Protein AF-A0AAV9CNX8-F1 (afdb_monomer_lite)

Organism: Acorus calamus (NCBI:txid4465)

Secondary structure (DSSP, 8-state):
-------------------------SS--S--------TT-PPPTT--PPPPPS--------TT-TT-------HHHHHHHHHHHHHIIIIIIIHHHHHHHHHH-TTSTTHHHHHHHHHHHHHHHHHHHHHHHHHHHHHHH----HHHHHHHHHHHHHHHHHHHHHHT---TT-THHHHHHHHHHHHHHHHHHHHHHHHHHHHHHT--HHHHHHHHHHHHHHHHHHHHHHHHHHHHH-

InterPro domains:
  IPR006593 Cytochrome b561/ferric reductase, transmembrane domain [PF03188] (84-203)
  IPR006593 Cytochrome b561/ferric reductase, transmembrane domain [PS50939] (45-238)
  IPR006593 Cytochrome b561/ferric reductase, transmembrane domain [SM00665] (82-203)

pLDDT: mean 79.56, std 20.44, range [31.05, 98.5]

Structure (mmCIF, N/CA/C/O backbone):
data_AF-A0AAV9CNX8-F1
#
_entry.id   AF-A0AAV9CNX8-F1
#
loop_
_atom_site.group_PDB
_atom_site.id
_atom_site.type_symbol
_atom_site.label_atom_id
_atom_site.label_alt_id
_atom_site.label_comp_id
_atom_site.label_asym_id
_atom_site.label_entity_id
_atom_site.label_seq_id
_atom_site.pdbx_PDB_ins_code
_atom_site.Cartn_x
_atom_site.Cartn_y
_atom_site.Cartn_z
_atom_site.occupancy
_atom_site.B_iso_or_equiv
_atom_site.auth_seq_id
_atom_site.auth_comp_id
_atom_site.auth_asym_id
_atom_site.auth_atom_id
_atom_site.pdbx_PDB_model_num
ATOM 1 N N . MET A 1 1 ? 71.415 38.472 -29.121 1.00 37.69 1 MET A N 1
ATOM 2 C CA . MET A 1 1 ? 71.884 37.087 -28.888 1.00 37.69 1 MET A CA 1
ATOM 3 C C . MET A 1 1 ? 70.838 36.410 -28.010 1.00 37.69 1 MET A C 1
ATOM 5 O O . MET A 1 1 ? 70.672 36.839 -26.883 1.00 37.69 1 MET A O 1
ATOM 9 N N . ASP A 1 2 ? 69.835 35.754 -28.600 1.00 35.75 2 ASP A N 1
ATOM 10 C CA . ASP A 1 2 ? 69.790 34.334 -29.042 1.00 35.75 2 ASP A CA 1
ATOM 11 C C . ASP A 1 2 ? 69.413 33.405 -27.851 1.00 35.75 2 ASP A C 1
ATOM 13 O O . ASP A 1 2 ? 70.167 33.318 -26.894 1.00 35.75 2 ASP A O 1
ATOM 17 N N . ARG A 1 3 ? 68.143 32.990 -27.664 1.00 40.25 3 ARG A N 1
ATOM 18 C CA . ARG A 1 3 ? 67.362 31.881 -28.285 1.00 40.25 3 ARG A CA 1
ATOM 19 C C . ARG A 1 3 ? 67.544 30.539 -27.542 1.00 40.25 3 ARG A C 1
ATOM 21 O O . ARG A 1 3 ? 68.609 29.947 -27.593 1.00 40.25 3 ARG A O 1
ATOM 28 N N . ARG A 1 4 ? 66.458 30.000 -26.964 1.00 38.78 4 ARG A N 1
ATOM 29 C CA . ARG A 1 4 ? 65.779 28.738 -27.373 1.00 38.78 4 ARG A CA 1
ATOM 30 C C . ARG A 1 4 ? 64.951 28.111 -26.242 1.00 38.78 4 ARG A C 1
ATOM 32 O O . ARG A 1 4 ? 65.456 27.729 -25.193 1.00 38.78 4 ARG A O 1
ATOM 39 N N . ARG A 1 5 ? 63.665 27.928 -26.564 1.00 42.41 5 ARG A N 1
ATOM 40 C CA . ARG A 1 5 ? 62.716 26.987 -25.957 1.00 42.41 5 ARG A CA 1
ATOM 41 C C . ARG A 1 5 ? 63.277 25.559 -25.994 1.00 42.41 5 ARG A C 1
ATOM 43 O O . ARG A 1 5 ? 63.733 25.115 -27.048 1.00 42.41 5 ARG A O 1
ATOM 50 N N . ARG A 1 6 ? 63.163 24.828 -24.882 1.00 40.47 6 ARG A N 1
ATOM 51 C CA . ARG A 1 6 ? 63.285 23.363 -24.853 1.00 40.47 6 ARG A CA 1
ATOM 52 C C . ARG A 1 6 ? 61.993 22.748 -25.392 1.00 40.47 6 ARG A C 1
ATOM 54 O O . ARG A 1 6 ? 60.934 22.903 -24.795 1.00 40.47 6 ARG A O 1
ATOM 61 N N . SER A 1 7 ? 62.114 22.085 -26.536 1.00 38.84 7 SER A N 1
ATOM 62 C CA . SER A 1 7 ? 61.154 21.115 -27.057 1.00 38.84 7 SER A CA 1
ATOM 63 C C . SER A 1 7 ? 61.360 19.805 -26.295 1.00 38.84 7 SER A C 1
ATOM 65 O O . SER A 1 7 ? 62.429 19.207 -26.398 1.00 38.84 7 SER A O 1
ATOM 67 N N . GLY A 1 8 ? 60.383 19.402 -25.483 1.00 38.41 8 GLY A N 1
ATOM 68 C CA . GLY A 1 8 ? 60.289 18.049 -24.940 1.00 38.41 8 GLY A CA 1
ATOM 69 C C . GLY A 1 8 ? 59.374 17.242 -25.847 1.00 38.41 8 GLY A C 1
ATOM 70 O O . GLY A 1 8 ? 58.162 17.250 -25.652 1.00 38.41 8 GLY A O 1
ATOM 71 N N . GLY A 1 9 ? 59.947 16.623 -26.879 1.00 33.72 9 GLY A N 1
ATOM 72 C CA . GLY A 1 9 ? 59.243 15.670 -27.729 1.00 33.72 9 GLY A CA 1
ATOM 73 C C . GLY A 1 9 ? 58.956 14.401 -26.935 1.00 33.72 9 GLY A C 1
ATOM 74 O O . GLY A 1 9 ? 59.859 13.603 -26.708 1.00 33.72 9 GLY A O 1
ATOM 75 N N . GLY A 1 10 ? 57.711 14.243 -26.488 1.00 34.16 10 GLY A N 1
ATOM 76 C CA . GLY A 1 10 ? 57.171 12.949 -26.092 1.00 34.16 10 GLY A CA 1
ATOM 77 C C . GLY A 1 10 ? 56.867 12.165 -27.359 1.00 34.16 10 GLY A C 1
ATOM 78 O O . GLY A 1 10 ? 55.920 12.476 -28.077 1.00 34.16 10 GLY A O 1
ATOM 79 N N . GLU A 1 11 ? 57.737 11.214 -27.661 1.00 33.22 11 GLU A N 1
ATOM 80 C CA . GLU A 1 11 ? 57.641 10.283 -28.776 1.00 33.22 11 GLU A CA 1
ATOM 81 C C . GLU A 1 11 ? 56.353 9.455 -28.636 1.00 33.22 11 GLU A C 1
ATOM 83 O O . GLU A 1 11 ? 56.203 8.651 -27.715 1.00 33.22 11 GLU A O 1
ATOM 88 N N . ALA A 1 12 ? 55.386 9.680 -29.526 1.00 37.88 12 ALA A N 1
ATOM 89 C CA . ALA A 1 12 ? 54.243 8.792 -29.669 1.00 37.88 12 ALA A CA 1
ATOM 90 C C . ALA A 1 12 ? 54.734 7.511 -30.354 1.00 37.88 12 ALA A C 1
ATOM 92 O O . ALA A 1 12 ? 54.925 7.477 -31.571 1.00 37.88 12 ALA A O 1
ATOM 93 N N . VAL A 1 13 ? 54.973 6.467 -29.561 1.00 35.81 13 VAL A N 1
ATOM 94 C CA . VAL A 1 13 ? 55.245 5.120 -30.068 1.00 35.81 13 VAL A CA 1
ATOM 95 C C . VAL A 1 13 ? 53.951 4.582 -30.676 1.00 35.81 13 VAL A C 1
ATOM 97 O O . VAL A 1 13 ? 53.062 4.099 -29.978 1.00 35.81 13 VAL A O 1
ATOM 100 N N . TYR A 1 14 ? 53.840 4.691 -31.997 1.00 31.39 14 TYR A N 1
ATOM 101 C CA . TYR A 1 14 ? 52.856 3.952 -32.774 1.00 31.39 14 TYR A CA 1
ATOM 102 C C . TYR A 1 14 ? 53.262 2.476 -32.772 1.00 31.39 14 TYR A C 1
ATOM 104 O O . TYR A 1 14 ? 54.200 2.085 -33.466 1.00 31.39 14 TYR A O 1
ATOM 112 N N . LEU A 1 15 ? 52.554 1.644 -32.004 1.00 40.19 15 LEU A N 1
ATOM 113 C CA . LEU A 1 15 ? 52.590 0.196 -32.204 1.00 40.19 15 LEU A CA 1
ATOM 114 C C . LEU A 1 15 ? 51.806 -0.117 -33.481 1.00 40.19 15 LEU A C 1
ATOM 116 O O . LEU A 1 15 ? 50.589 -0.300 -33.471 1.00 40.19 15 LEU A O 1
ATOM 120 N N . GLY A 1 16 ? 52.537 -0.090 -34.596 1.00 31.05 16 GLY A N 1
ATOM 121 C CA . GLY A 1 16 ? 52.104 -0.623 -35.877 1.00 31.05 16 GLY A CA 1
ATOM 122 C C . GLY A 1 16 ? 51.742 -2.101 -35.753 1.00 31.05 16 GLY A C 1
ATOM 123 O O . GLY A 1 16 ? 52.273 -2.819 -34.907 1.00 31.05 16 GLY A O 1
ATOM 124 N N . GLY A 1 17 ? 50.796 -2.521 -36.592 1.00 46.62 17 GLY A N 1
ATOM 125 C CA . GLY A 1 17 ? 50.239 -3.864 -36.596 1.00 46.62 17 GLY A CA 1
ATOM 126 C C . GLY A 1 17 ? 51.311 -4.946 -36.637 1.00 46.62 17 GLY A C 1
ATOM 127 O O . GLY A 1 17 ? 52.060 -5.058 -37.604 1.00 46.62 17 GLY A O 1
ATOM 128 N N . GLU A 1 18 ? 51.311 -5.779 -35.602 1.00 34.28 18 GLU A N 1
ATOM 129 C CA . GLU A 1 18 ? 51.962 -7.076 -35.614 1.00 34.28 18 GLU A CA 1
ATOM 130 C C . GLU A 1 18 ? 50.890 -8.166 -35.577 1.00 34.28 18 GLU A C 1
ATOM 132 O O . GLU A 1 18 ? 49.992 -8.205 -34.735 1.00 34.28 18 GLU A O 1
ATOM 137 N N . THR A 1 19 ? 51.006 -9.017 -36.586 1.00 41.56 19 THR A N 1
ATOM 138 C CA . THR A 1 19 ? 50.339 -10.287 -36.848 1.00 41.56 19 THR A CA 1
ATOM 139 C C . THR A 1 19 ? 49.888 -11.060 -35.610 1.00 41.56 19 THR A C 1
ATOM 141 O O . THR A 1 19 ? 50.625 -11.191 -34.634 1.00 41.56 19 THR A O 1
ATOM 144 N N . SER A 1 20 ? 48.694 -11.652 -35.718 1.00 41.75 20 SER A N 1
ATOM 145 C CA . SER A 1 20 ? 48.083 -12.614 -34.797 1.00 41.75 20 SER A CA 1
ATOM 146 C C . SER A 1 20 ? 49.101 -13.517 -34.090 1.00 41.75 20 SER A C 1
ATOM 148 O O . SER A 1 20 ? 49.534 -14.540 -34.625 1.00 41.75 20 SER A O 1
ATOM 150 N N . LYS A 1 21 ? 49.444 -13.171 -32.849 1.00 41.75 21 LYS A N 1
ATOM 151 C CA . LYS A 1 21 ? 50.122 -14.083 -31.932 1.00 41.75 21 LYS A CA 1
ATOM 152 C C . LYS A 1 21 ? 49.059 -15.066 -31.447 1.00 41.75 21 LYS A C 1
ATOM 154 O O . LYS A 1 21 ? 48.212 -14.703 -30.631 1.00 41.75 21 LYS A O 1
ATOM 159 N N . SER A 1 22 ? 49.040 -16.279 -32.001 1.00 41.94 22 SER A N 1
ATOM 160 C CA . SER A 1 22 ? 48.158 -17.341 -31.518 1.00 41.94 22 SER A CA 1
ATOM 161 C C . SER A 1 22 ? 48.465 -17.587 -30.041 1.00 41.94 22 SER A C 1
ATOM 163 O O . SER A 1 22 ? 49.560 -17.999 -29.656 1.00 41.94 22 SER A O 1
ATOM 165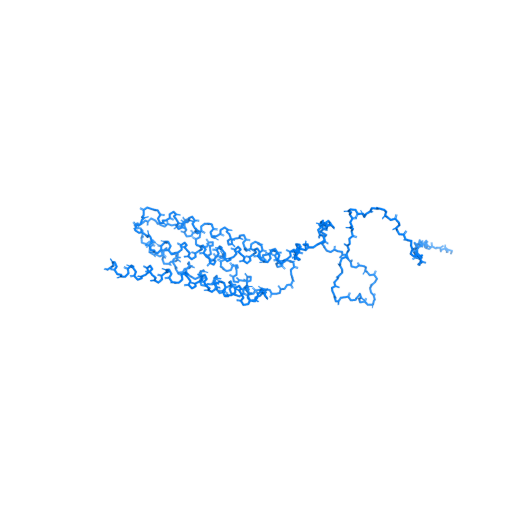 N N . ILE A 1 23 ? 47.506 -17.263 -29.179 1.00 49.22 23 ILE A N 1
ATOM 166 C CA . ILE A 1 23 ? 47.612 -17.542 -27.753 1.00 49.22 23 ILE A CA 1
ATOM 167 C C . ILE A 1 23 ? 47.397 -19.048 -27.602 1.00 49.22 23 ILE A C 1
ATOM 169 O O . ILE A 1 23 ? 46.263 -19.517 -27.563 1.00 49.22 23 ILE A O 1
ATOM 173 N N . ASN A 1 24 ? 48.484 -19.819 -27.554 1.00 47.16 24 ASN A N 1
ATOM 174 C CA . ASN A 1 24 ? 48.430 -21.233 -27.197 1.00 47.16 24 ASN A CA 1
ATOM 175 C C . ASN A 1 24 ? 48.180 -21.347 -25.682 1.00 47.16 24 ASN A C 1
ATOM 177 O O . ASN A 1 24 ? 49.110 -21.489 -24.891 1.00 47.16 24 ASN A O 1
ATOM 181 N N . ALA A 1 25 ? 46.924 -21.169 -25.272 1.00 50.09 25 ALA A N 1
ATOM 182 C CA . ALA A 1 25 ? 46.483 -21.346 -23.897 1.00 50.09 25 ALA A CA 1
ATOM 183 C C . ALA A 1 25 ? 45.864 -22.740 -23.749 1.00 50.09 25 ALA A C 1
ATOM 185 O O . ALA A 1 25 ? 44.723 -22.969 -24.136 1.00 50.09 25 ALA A O 1
ATOM 186 N N . THR A 1 26 ? 46.608 -23.672 -23.157 1.00 56.47 26 THR A N 1
ATOM 187 C CA . THR A 1 26 ? 46.131 -25.021 -22.802 1.00 56.47 26 THR A CA 1
ATOM 188 C C . THR A 1 26 ? 45.124 -25.025 -21.644 1.00 56.47 26 THR A C 1
ATOM 190 O O . THR A 1 26 ? 44.570 -26.074 -21.330 1.00 56.47 26 THR A O 1
ATOM 193 N N . GLN A 1 27 ? 44.850 -23.871 -21.021 1.00 53.69 27 GLN A N 1
ATOM 194 C CA . GLN A 1 27 ? 43.763 -23.679 -20.057 1.00 53.69 27 GLN A CA 1
ATOM 195 C C . GLN A 1 27 ? 43.098 -22.306 -20.260 1.00 53.69 27 GLN A C 1
ATOM 197 O O . GLN A 1 27 ? 43.810 -21.314 -20.457 1.00 53.69 27 GLN A O 1
ATOM 202 N N . PRO A 1 28 ? 41.755 -22.210 -20.206 1.00 58.09 28 PRO A N 1
ATOM 203 C CA . PRO A 1 28 ? 41.061 -20.934 -20.332 1.00 58.09 28 PRO A CA 1
ATOM 204 C C . PRO A 1 28 ? 41.435 -20.018 -19.160 1.00 58.09 28 PRO A C 1
ATOM 206 O O . PRO A 1 28 ? 41.408 -20.425 -17.998 1.00 58.09 28 PRO A O 1
ATOM 209 N N . LYS A 1 29 ? 41.787 -18.759 -19.452 1.00 58.12 29 LYS A N 1
ATOM 210 C CA . LYS A 1 29 ? 42.006 -17.749 -18.407 1.00 58.12 29 LYS A CA 1
ATOM 211 C C . LYS A 1 29 ? 40.724 -17.607 -17.580 1.00 58.12 29 LYS A C 1
ATOM 213 O O . LYS A 1 29 ? 39.675 -17.274 -18.118 1.00 58.12 29 LYS A O 1
ATOM 218 N N . THR A 1 30 ? 40.823 -17.818 -16.269 1.00 62.41 30 THR A N 1
ATOM 219 C CA . THR A 1 30 ? 39.684 -17.793 -15.328 1.00 62.41 30 THR A CA 1
ATOM 220 C C . THR A 1 30 ? 39.171 -16.388 -15.012 1.00 62.41 30 THR A C 1
ATOM 222 O O . THR A 1 30 ? 38.127 -16.239 -14.383 1.00 62.41 30 THR A O 1
ATOM 225 N N . ARG A 1 31 ? 39.890 -15.345 -15.441 1.00 66.06 31 ARG A N 1
ATOM 226 C CA . ARG A 1 31 ? 39.484 -13.944 -15.306 1.00 66.06 31 ARG A CA 1
ATOM 227 C C . ARG A 1 31 ? 39.628 -13.246 -16.650 1.00 66.06 31 ARG A C 1
ATOM 229 O O . ARG A 1 31 ? 40.740 -13.129 -17.168 1.00 66.06 31 ARG A O 1
ATOM 236 N N . LEU A 1 32 ? 38.504 -12.787 -17.192 1.00 72.00 32 LEU A N 1
ATOM 237 C CA . LEU A 1 32 ? 38.452 -11.917 -18.361 1.00 72.00 32 LEU A CA 1
ATOM 238 C C . LEU A 1 32 ? 38.058 -10.513 -17.910 1.00 72.00 32 LEU A C 1
ATOM 240 O O . LEU A 1 32 ? 37.097 -10.347 -17.163 1.00 72.00 32 LEU A O 1
ATOM 244 N N . ILE A 1 33 ? 38.795 -9.514 -18.386 1.00 76.69 33 ILE A N 1
ATOM 245 C CA . ILE A 1 33 ? 38.370 -8.118 -18.332 1.00 76.69 33 ILE A CA 1
ATOM 246 C C . ILE A 1 33 ? 37.870 -7.798 -19.734 1.00 76.69 33 ILE A C 1
ATOM 248 O O . ILE A 1 33 ? 38.619 -7.952 -20.700 1.00 76.69 33 ILE A O 1
ATOM 252 N N . TYR A 1 34 ? 36.605 -7.411 -19.846 1.00 71.38 34 TYR A N 1
ATOM 253 C CA . TYR A 1 34 ? 36.003 -6.991 -21.103 1.00 71.38 34 TYR A CA 1
ATOM 254 C C . TYR A 1 34 ? 35.283 -5.658 -20.908 1.00 71.38 34 TYR A C 1
ATOM 256 O O . TYR A 1 34 ? 34.877 -5.311 -19.800 1.00 71.38 34 TYR A O 1
ATOM 264 N N . ALA A 1 35 ? 35.167 -4.907 -21.995 1.00 72.12 35 ALA A N 1
ATOM 265 C CA . ALA A 1 35 ? 34.575 -3.582 -22.042 1.00 72.12 35 ALA A CA 1
ATOM 266 C C . ALA A 1 35 ? 33.411 -3.603 -23.035 1.00 72.12 35 ALA A C 1
ATOM 268 O O . ALA A 1 35 ? 33.572 -4.093 -24.153 1.00 72.12 35 ALA A O 1
ATOM 269 N N . VAL A 1 36 ? 32.252 -3.071 -22.642 1.00 70.75 36 VAL A N 1
ATOM 270 C CA . VAL A 1 36 ? 31.088 -2.922 -23.528 1.00 70.75 36 VAL A CA 1
ATOM 271 C C . VAL A 1 36 ? 30.884 -1.445 -23.829 1.00 70.75 36 VAL A C 1
ATOM 273 O O . VAL A 1 36 ? 30.821 -0.624 -22.914 1.00 70.75 36 VAL A O 1
ATOM 276 N N . GLY A 1 37 ? 30.818 -1.113 -25.117 1.00 66.88 37 GLY A N 1
ATOM 277 C CA . GLY A 1 37 ? 30.532 0.233 -25.605 1.00 66.88 37 GLY A CA 1
ATOM 278 C C . GLY A 1 37 ? 29.041 0.447 -25.907 1.00 66.88 37 GLY A C 1
ATOM 279 O O . GLY A 1 37 ? 28.276 -0.516 -25.983 1.00 66.88 37 GLY A O 1
ATOM 280 N N . PRO A 1 38 ? 28.608 1.704 -26.099 1.00 64.19 38 PRO A N 1
ATOM 281 C CA . PRO A 1 38 ? 27.223 2.036 -26.423 1.00 64.19 38 PRO A CA 1
ATOM 282 C C . PRO A 1 38 ? 26.765 1.392 -27.740 1.00 64.19 38 PRO A C 1
ATOM 284 O O . PRO A 1 38 ? 27.503 1.355 -28.722 1.00 64.19 38 PRO A O 1
ATOM 287 N N . LYS A 1 39 ? 25.505 0.939 -27.776 1.00 53.94 39 LYS A N 1
ATOM 288 C CA . LYS A 1 39 ? 24.941 0.125 -28.869 1.00 53.94 39 LYS A CA 1
ATOM 289 C C . LYS A 1 39 ? 24.835 0.859 -30.220 1.00 53.94 39 LYS A C 1
ATOM 291 O O . LYS A 1 39 ? 24.788 0.188 -31.239 1.00 53.94 39 LYS A O 1
ATOM 296 N N . ASN A 1 40 ? 24.843 2.201 -30.238 1.00 53.28 40 ASN A N 1
ATOM 297 C CA . ASN A 1 40 ? 24.592 3.026 -31.436 1.00 53.28 40 ASN A CA 1
ATOM 298 C C . ASN A 1 40 ? 25.491 4.281 -31.560 1.00 53.28 40 ASN A C 1
ATOM 300 O O . ASN A 1 40 ? 25.082 5.277 -32.153 1.00 53.28 40 ASN A O 1
ATOM 304 N N . GLY A 1 41 ? 26.697 4.283 -30.987 1.00 55.31 41 GLY A N 1
ATOM 305 C CA . GLY A 1 41 ? 27.578 5.457 -31.006 1.00 55.31 41 GLY A CA 1
ATOM 306 C C . GLY A 1 41 ? 28.911 5.175 -31.679 1.00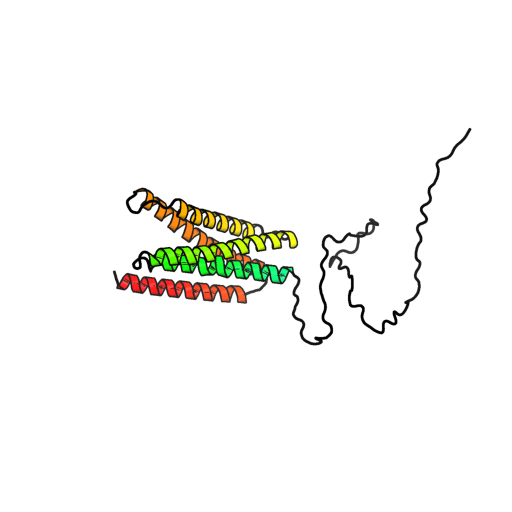 55.31 41 GLY A C 1
ATOM 307 O O . GLY A 1 41 ? 29.877 4.857 -30.991 1.00 55.31 41 GLY A O 1
ATOM 308 N N . SER A 1 42 ? 28.995 5.318 -33.003 1.00 59.47 42 SER A N 1
ATOM 309 C CA . SER A 1 42 ? 30.302 5.489 -33.647 1.00 59.47 42 SER A CA 1
ATOM 310 C C . SER A 1 42 ? 30.951 6.746 -33.056 1.00 59.47 42 SER A C 1
ATOM 312 O O . SER A 1 42 ? 30.257 7.762 -32.947 1.00 59.47 42 SER A O 1
ATOM 314 N N . PRO A 1 43 ? 32.236 6.725 -32.655 1.00 56.50 43 PRO A N 1
ATOM 315 C CA . PRO A 1 43 ? 32.880 7.923 -32.135 1.00 56.50 43 PRO A CA 1
ATOM 316 C C . PRO A 1 43 ? 32.760 9.039 -33.177 1.00 56.50 43 PRO A C 1
ATOM 318 O O . PRO A 1 43 ? 33.088 8.839 -34.348 1.00 56.50 43 PRO A O 1
ATOM 321 N N . ALA A 1 44 ? 32.234 10.195 -32.759 1.00 57.22 44 ALA A N 1
ATOM 322 C CA . ALA A 1 44 ? 32.134 11.363 -33.620 1.00 57.22 44 ALA A CA 1
ATOM 323 C C . ALA A 1 44 ? 33.538 11.688 -34.144 1.00 57.22 44 ALA A C 1
ATOM 325 O O . ALA A 1 44 ? 34.460 11.944 -33.367 1.00 57.22 44 ALA A O 1
ATOM 326 N N . SER A 1 45 ? 33.716 11.620 -35.463 1.00 54.44 45 SER A N 1
ATOM 327 C CA . SER A 1 45 ? 34.997 11.861 -36.119 1.00 54.44 45 SER A CA 1
ATOM 328 C C . SER A 1 45 ? 35.470 13.282 -35.806 1.00 54.44 45 SER A C 1
ATOM 330 O O . SER A 1 45 ? 34.937 14.244 -36.356 1.00 54.44 45 SER A O 1
ATOM 332 N N . GLY A 1 46 ? 36.440 13.418 -34.899 1.00 57.78 46 GLY A N 1
ATOM 333 C CA . GLY A 1 46 ? 37.030 14.713 -34.549 1.00 57.78 46 GLY A CA 1
ATOM 334 C C . GLY A 1 46 ? 37.544 14.844 -33.116 1.00 57.78 46 GLY A C 1
ATOM 335 O O . GLY A 1 46 ? 38.336 15.747 -32.858 1.00 57.78 46 GLY A O 1
ATOM 336 N N . SER A 1 47 ? 37.160 13.958 -32.191 1.00 58.09 47 SER A N 1
ATOM 337 C CA . SER A 1 47 ? 37.675 13.972 -30.818 1.00 58.09 47 SER A CA 1
ATOM 338 C C . SER A 1 47 ? 38.483 12.700 -30.523 1.00 58.09 47 SER A C 1
ATOM 340 O O . SER A 1 47 ? 37.969 11.588 -30.525 1.00 58.09 47 SER A O 1
ATOM 342 N N . TYR A 1 48 ? 39.788 12.847 -30.278 1.00 59.09 48 TYR A N 1
ATOM 343 C CA . TYR A 1 48 ? 40.702 11.740 -29.941 1.00 59.09 48 TYR A CA 1
ATOM 344 C C . TYR A 1 48 ? 40.573 11.282 -28.474 1.00 59.09 48 TYR A C 1
ATOM 346 O O . TYR A 1 48 ? 41.549 10.847 -27.866 1.00 59.09 48 TYR A O 1
ATOM 354 N N . TYR A 1 49 ? 39.389 11.415 -27.876 1.00 59.88 49 TYR A N 1
ATOM 355 C CA . TYR A 1 49 ? 39.157 11.022 -26.489 1.00 59.88 49 TYR A CA 1
ATOM 356 C C . TYR A 1 49 ? 38.534 9.630 -26.457 1.00 59.88 49 TYR A C 1
ATOM 358 O O . TYR A 1 49 ? 37.446 9.417 -26.993 1.00 59.88 49 TYR A O 1
ATOM 366 N N . LEU A 1 50 ? 39.228 8.678 -25.830 1.00 64.50 50 LEU A N 1
ATOM 367 C CA . LEU A 1 50 ? 38.647 7.374 -25.531 1.00 64.50 50 LEU A CA 1
ATOM 368 C C . LEU A 1 50 ? 37.557 7.563 -24.462 1.00 64.50 50 LEU A C 1
ATOM 370 O O . LEU A 1 50 ? 37.841 8.175 -23.430 1.00 64.50 50 LEU A O 1
ATOM 374 N N . PRO A 1 51 ? 36.331 7.056 -24.676 1.00 65.69 51 PRO A N 1
ATOM 375 C CA . PRO A 1 51 ? 35.308 7.044 -23.641 1.00 65.69 51 PRO A CA 1
ATOM 376 C C . PRO A 1 51 ? 35.786 6.243 -22.428 1.00 65.69 51 PRO A C 1
ATOM 378 O O . PRO A 1 51 ? 36.243 5.108 -22.568 1.00 65.69 51 PRO A O 1
ATOM 381 N N . GLU A 1 52 ? 35.672 6.829 -21.241 1.00 67.19 52 GLU A N 1
ATOM 382 C CA . GLU A 1 52 ? 35.944 6.139 -19.982 1.00 67.19 52 GLU A CA 1
ATOM 383 C C . GLU A 1 52 ? 34.689 5.392 -19.508 1.00 67.19 52 GLU A C 1
ATOM 385 O O . GLU A 1 52 ? 33.558 5.864 -19.669 1.00 67.19 52 GLU A O 1
ATOM 390 N N . HIS A 1 53 ? 34.882 4.207 -18.927 1.00 68.81 53 HIS A N 1
ATOM 391 C CA . HIS A 1 53 ? 33.794 3.444 -18.325 1.00 68.81 53 HIS A CA 1
ATOM 392 C C . HIS A 1 53 ? 33.269 4.173 -17.087 1.00 68.81 53 HIS A C 1
ATOM 394 O O . HIS A 1 53 ? 34.025 4.445 -16.162 1.00 68.81 53 HIS A O 1
ATOM 400 N N . LYS A 1 54 ? 31.963 4.456 -17.053 1.00 69.50 54 LYS A N 1
ATOM 401 C CA . LYS A 1 54 ? 31.314 5.050 -15.872 1.00 69.50 54 LYS A CA 1
ATOM 402 C C . LYS A 1 54 ? 31.085 4.038 -14.750 1.00 69.50 54 LYS A C 1
ATOM 404 O O . LYS A 1 54 ? 31.070 4.426 -13.590 1.00 69.50 54 LYS A O 1
ATOM 409 N N . ASP A 1 55 ? 30.956 2.761 -15.105 1.00 70.44 55 ASP A N 1
ATOM 410 C CA . ASP A 1 55 ? 30.660 1.668 -14.183 1.00 70.44 55 ASP A CA 1
ATOM 411 C C . ASP A 1 55 ? 31.576 0.468 -14.438 1.00 70.44 55 ASP A C 1
ATOM 413 O O . ASP A 1 55 ? 31.937 0.163 -15.578 1.00 70.44 55 ASP A O 1
ATOM 417 N N . MET A 1 56 ? 31.914 -0.248 -13.364 1.00 70.69 56 MET A N 1
ATOM 418 C CA . MET A 1 56 ? 32.658 -1.506 -13.411 1.00 70.69 56 MET A CA 1
ATOM 419 C C . MET A 1 56 ? 31.883 -2.586 -12.657 1.00 70.69 56 MET A C 1
ATOM 421 O O . MET A 1 56 ? 31.429 -2.365 -11.535 1.00 70.69 56 MET A O 1
ATOM 425 N N . ILE A 1 57 ? 31.760 -3.772 -13.254 1.00 71.81 57 ILE A N 1
ATOM 426 C CA . ILE A 1 57 ? 31.122 -4.938 -12.636 1.00 71.81 57 ILE A CA 1
ATOM 427 C C . ILE A 1 57 ? 32.028 -6.164 -12.757 1.00 71.81 57 ILE A C 1
ATOM 429 O O . ILE A 1 57 ? 32.773 -6.314 -13.724 1.00 71.81 57 ILE A O 1
ATOM 433 N N . SER A 1 58 ? 31.960 -7.051 -11.766 1.00 73.12 58 SER A N 1
ATOM 434 C CA . SER A 1 58 ? 32.595 -8.367 -11.808 1.00 73.12 58 SER A CA 1
ATOM 435 C C . SER A 1 58 ? 31.510 -9.432 -11.907 1.00 73.12 58 SER A C 1
ATOM 437 O O . SER A 1 58 ? 30.625 -9.479 -11.058 1.00 73.12 58 SER A O 1
ATOM 439 N N . THR A 1 59 ? 31.599 -10.305 -12.909 1.00 69.25 59 THR A N 1
ATOM 440 C CA . THR A 1 59 ? 30.693 -11.449 -13.080 1.00 69.25 59 THR A CA 1
ATOM 441 C C . THR A 1 59 ? 31.490 -12.731 -13.325 1.00 69.25 59 THR A C 1
ATOM 443 O O . THR A 1 59 ? 32.604 -12.679 -13.852 1.00 69.25 59 THR A O 1
ATOM 446 N N . SER A 1 60 ? 30.953 -13.881 -12.915 1.00 73.81 60 SER A N 1
ATOM 447 C CA . SER A 1 60 ? 31.546 -15.196 -13.178 1.00 73.81 60 SER A CA 1
ATOM 448 C C . SER A 1 60 ? 30.726 -15.944 -14.220 1.00 73.81 60 SER A C 1
ATOM 450 O O . SER A 1 60 ? 29.551 -16.218 -13.999 1.00 73.81 60 SER A O 1
ATOM 452 N N . ILE A 1 61 ? 31.370 -16.322 -15.323 1.00 64.31 61 ILE A N 1
ATOM 453 C CA . ILE A 1 61 ? 30.775 -17.156 -16.372 1.00 64.31 61 ILE A CA 1
ATOM 454 C C . ILE A 1 61 ? 31.191 -18.606 -16.117 1.00 64.31 61 ILE A C 1
ATOM 456 O O . ILE A 1 61 ? 32.384 -18.921 -16.115 1.00 64.31 61 ILE A O 1
ATOM 460 N N . ASN A 1 62 ? 30.216 -19.487 -15.891 1.00 66.25 62 ASN A N 1
ATOM 461 C CA . ASN A 1 62 ? 30.458 -20.914 -15.712 1.00 66.25 62 ASN A CA 1
ATOM 462 C C . ASN A 1 62 ? 30.328 -21.652 -17.053 1.00 66.25 62 ASN A C 1
ATOM 464 O O . ASN A 1 62 ? 29.226 -21.898 -17.532 1.00 66.25 62 ASN A O 1
ATOM 468 N N . TYR A 1 63 ? 31.461 -22.039 -17.640 1.00 63.06 63 TYR A N 1
ATOM 469 C CA . TYR A 1 63 ? 31.506 -22.763 -18.917 1.00 63.06 63 TYR A CA 1
ATOM 470 C C . TYR A 1 63 ? 31.128 -24.253 -18.808 1.00 63.06 63 TYR A C 1
ATOM 472 O O . TYR A 1 63 ? 30.991 -24.914 -19.833 1.00 63.06 63 TYR A O 1
ATOM 480 N N . ALA A 1 64 ? 30.972 -24.800 -17.595 1.00 63.03 64 ALA A N 1
ATOM 481 C CA . ALA A 1 64 ? 30.640 -26.213 -17.387 1.00 63.03 64 ALA A CA 1
ATOM 482 C C . ALA A 1 64 ? 29.148 -26.527 -17.600 1.00 63.03 64 ALA A C 1
ATOM 484 O O . ALA A 1 64 ? 28.777 -27.693 -17.701 1.00 63.03 64 ALA A O 1
ATOM 485 N N . VAL A 1 65 ? 28.299 -25.500 -17.694 1.00 58.53 65 VAL A N 1
ATOM 486 C CA . VAL A 1 65 ? 26.857 -25.632 -17.928 1.00 58.53 65 VAL A CA 1
ATOM 487 C C . VAL A 1 65 ? 26.557 -25.229 -19.373 1.00 58.53 65 VAL A C 1
ATOM 489 O O . VAL A 1 65 ? 25.950 -24.199 -19.654 1.00 58.53 65 VAL A O 1
ATOM 492 N N . ALA A 1 66 ? 27.032 -26.027 -20.330 1.00 53.69 66 ALA A N 1
ATOM 493 C CA . ALA A 1 66 ? 26.616 -25.898 -21.723 1.00 53.69 66 ALA A CA 1
ATOM 494 C C . ALA A 1 66 ? 25.163 -26.396 -21.855 1.00 53.69 66 ALA A C 1
ATOM 496 O O . ALA A 1 66 ? 24.933 -27.552 -22.195 1.00 53.69 66 ALA A O 1
ATOM 497 N N . GLY A 1 67 ? 24.183 -25.549 -21.520 1.00 51.22 67 GLY A N 1
ATOM 498 C CA . GLY A 1 67 ? 22.762 -25.869 -21.719 1.00 51.22 67 GLY A CA 1
ATOM 499 C C . GLY A 1 67 ? 21.752 -25.180 -20.801 1.00 51.22 67 GLY A C 1
ATOM 500 O O . GLY A 1 67 ? 20.577 -25.154 -21.139 1.00 51.22 67 GLY A O 1
ATOM 501 N N . GLU A 1 68 ? 22.176 -24.571 -19.697 1.00 46.38 68 GLU A N 1
ATOM 502 C CA . GLU A 1 68 ? 21.314 -23.716 -18.875 1.00 46.38 68 GLU A CA 1
ATOM 503 C C . GLU A 1 68 ? 21.948 -22.336 -18.802 1.00 46.38 68 GLU A C 1
ATOM 505 O O . GLU A 1 68 ? 22.733 -22.009 -17.913 1.00 46.38 68 GLU A O 1
ATOM 510 N N . SER A 1 69 ? 21.593 -21.500 -19.774 1.00 43.84 69 SER A N 1
ATOM 511 C CA . SER A 1 69 ? 21.556 -20.070 -19.529 1.00 43.84 69 SER A CA 1
ATOM 512 C C . SER A 1 69 ? 20.556 -19.852 -18.393 1.00 43.84 69 SER A C 1
ATOM 514 O O . SER A 1 69 ? 19.353 -19.738 -18.633 1.00 43.84 69 SER A O 1
ATOM 516 N N . SER A 1 70 ? 21.030 -19.787 -17.145 1.00 42.72 70 SER A N 1
ATOM 517 C CA . SER A 1 70 ? 20.405 -18.855 -16.219 1.00 42.72 70 SER A CA 1
ATOM 518 C C . SER A 1 70 ? 20.497 -17.528 -16.946 1.00 42.72 70 SER A C 1
ATOM 520 O O . SER A 1 70 ? 21.601 -17.012 -17.131 1.00 42.72 70 SER A O 1
ATOM 522 N N . ASP A 1 71 ? 19.371 -17.074 -17.483 1.00 46.53 71 ASP A N 1
ATOM 523 C CA . ASP A 1 71 ? 19.243 -15.758 -18.071 1.00 46.53 71 ASP A CA 1
ATOM 524 C C . ASP A 1 71 ? 19.580 -14.799 -16.920 1.00 46.53 71 ASP A C 1
ATOM 526 O O . ASP A 1 71 ? 18.754 -14.441 -16.075 1.00 46.53 71 ASP A O 1
ATOM 530 N N . GLU A 1 72 ? 20.868 -14.488 -16.776 1.00 48.41 72 GLU A N 1
ATOM 531 C CA . GLU A 1 72 ? 21.395 -13.361 -16.027 1.00 48.41 72 GLU A CA 1
ATOM 532 C C . GLU A 1 72 ? 20.957 -12.140 -16.835 1.00 48.41 72 GLU A C 1
ATOM 534 O O . GLU A 1 72 ? 21.773 -11.432 -17.419 1.00 48.41 72 GLU A O 1
ATOM 539 N N . GLY A 1 73 ? 19.633 -11.964 -16.949 1.00 48.06 73 GLY A N 1
ATOM 540 C CA . GLY A 1 73 ? 19.023 -10.811 -17.563 1.00 48.06 73 GLY A CA 1
ATOM 541 C C . GLY A 1 73 ? 19.668 -9.613 -16.905 1.00 48.06 73 GLY A C 1
ATOM 542 O O . GLY A 1 73 ? 19.775 -9.595 -15.673 1.00 48.06 73 GLY A O 1
ATOM 543 N N . GLU A 1 74 ? 20.159 -8.703 -17.750 1.00 62.12 74 GLU A N 1
ATOM 544 C CA . GLU A 1 74 ? 20.753 -7.409 -17.412 1.00 62.12 74 GLU A CA 1
ATOM 545 C C . GLU A 1 74 ? 20.392 -6.996 -15.976 1.00 62.12 74 GLU A C 1
ATOM 547 O O . GLU A 1 74 ? 19.203 -6.984 -15.657 1.00 62.12 74 GLU A O 1
ATOM 552 N N . PRO A 1 75 ? 21.345 -6.671 -15.082 1.00 62.16 75 PRO A N 1
ATOM 553 C CA . PRO A 1 75 ? 21.093 -6.476 -13.643 1.00 62.16 75 PRO A CA 1
ATOM 554 C C . PRO A 1 75 ? 19.897 -5.552 -13.320 1.00 62.16 75 PRO A C 1
ATOM 556 O O . PRO A 1 75 ? 19.261 -5.675 -12.270 1.00 62.16 75 PRO A O 1
ATOM 559 N N . TYR A 1 76 ? 19.548 -4.667 -14.253 1.00 70.81 76 TYR A N 1
ATOM 560 C CA . TYR A 1 76 ? 18.370 -3.803 -14.253 1.00 70.81 76 TYR A CA 1
ATOM 561 C C . TYR A 1 76 ? 17.024 -4.553 -14.326 1.00 70.81 76 TYR A C 1
ATOM 563 O O . TYR A 1 76 ? 16.076 -4.156 -13.653 1.00 70.81 76 TYR A O 1
ATOM 571 N N . THR A 1 77 ? 16.927 -5.661 -15.064 1.00 78.94 77 THR A N 1
ATOM 572 C CA . THR A 1 77 ? 15.720 -6.494 -15.207 1.00 78.94 77 THR A CA 1
ATOM 573 C C . THR A 1 77 ? 15.336 -7.151 -13.885 1.00 78.94 77 THR A C 1
ATOM 575 O O . THR A 1 77 ? 14.180 -7.074 -13.469 1.00 78.94 77 THR A O 1
ATOM 578 N N . ARG A 1 78 ? 16.307 -7.729 -13.161 1.00 82.81 78 ARG A N 1
ATOM 579 C CA . ARG A 1 78 ? 16.069 -8.313 -11.827 1.00 82.81 78 ARG A CA 1
ATOM 580 C C . ARG A 1 78 ? 15.644 -7.249 -10.813 1.00 82.81 78 ARG A C 1
ATOM 582 O O . ARG A 1 78 ? 14.713 -7.475 -10.042 1.00 82.81 78 ARG A O 1
ATOM 589 N N . LEU A 1 79 ? 16.285 -6.078 -10.832 1.00 85.75 79 LEU A N 1
ATOM 590 C CA . LEU A 1 79 ? 15.928 -4.960 -9.953 1.00 85.75 79 LEU A CA 1
ATOM 591 C C . LEU A 1 79 ? 14.513 -4.438 -10.242 1.00 85.75 79 LEU A C 1
ATOM 593 O O . LEU A 1 79 ? 13.744 -4.216 -9.309 1.00 85.75 79 LEU A O 1
ATOM 597 N N . ARG A 1 80 ? 14.146 -4.299 -11.520 1.00 86.94 80 ARG A N 1
ATOM 598 C CA . ARG A 1 80 ? 12.809 -3.883 -11.964 1.00 86.94 80 ARG A CA 1
ATOM 599 C C . ARG A 1 80 ? 11.726 -4.877 -11.550 1.00 86.94 80 ARG A C 1
ATOM 601 O O . ARG A 1 80 ? 10.712 -4.468 -10.990 1.00 86.94 80 ARG A O 1
ATOM 608 N N . GLN A 1 81 ? 11.956 -6.173 -11.762 1.00 88.50 81 GLN A N 1
ATOM 609 C CA . GLN A 1 81 ? 11.041 -7.229 -11.315 1.00 88.50 81 GLN A CA 1
ATOM 610 C C . GLN A 1 81 ? 10.906 -7.245 -9.788 1.00 88.50 81 GLN A C 1
ATOM 612 O O . GLN A 1 81 ? 9.797 -7.351 -9.267 1.00 88.50 81 GLN A O 1
ATOM 617 N N . GLY A 1 82 ? 12.018 -7.076 -9.064 1.00 91.62 82 GLY A N 1
ATOM 618 C CA . GLY A 1 82 ? 12.026 -6.958 -7.607 1.00 91.62 82 GLY A CA 1
ATOM 619 C C . GLY A 1 82 ? 11.227 -5.753 -7.108 1.00 91.62 82 GLY A C 1
ATOM 620 O O . GLY A 1 82 ? 10.379 -5.908 -6.231 1.00 91.62 82 GLY A O 1
ATOM 621 N N . HIS A 1 83 ? 11.432 -4.575 -7.703 1.00 94.12 83 HIS A N 1
ATOM 622 C CA . HIS A 1 83 ? 10.651 -3.368 -7.424 1.00 94.12 83 HIS A CA 1
ATOM 623 C C . HIS A 1 83 ? 9.151 -3.612 -7.633 1.00 94.12 83 HIS A C 1
ATOM 625 O O . HIS A 1 83 ? 8.354 -3.374 -6.723 1.00 94.12 83 HIS A O 1
ATOM 631 N N . GLY A 1 84 ? 8.776 -4.141 -8.804 1.00 93.38 84 GLY A N 1
ATOM 632 C CA . GLY A 1 84 ? 7.386 -4.436 -9.147 1.00 93.38 84 GLY A CA 1
ATOM 633 C C . GLY A 1 84 ? 6.741 -5.426 -8.177 1.00 93.38 84 GLY A C 1
ATOM 634 O O . GLY A 1 84 ? 5.638 -5.182 -7.691 1.00 93.38 84 GLY A O 1
ATOM 635 N N . LEU A 1 85 ? 7.446 -6.504 -7.819 1.00 95.06 85 LEU A N 1
ATOM 636 C CA . LEU A 1 85 ? 6.958 -7.506 -6.872 1.00 95.06 85 LEU A CA 1
ATOM 637 C C . LEU A 1 85 ? 6.791 -6.935 -5.456 1.00 95.06 85 LEU A C 1
ATOM 639 O O . LEU A 1 85 ? 5.764 -7.168 -4.819 1.00 95.06 85 LEU A O 1
ATOM 643 N N . LEU A 1 86 ? 7.767 -6.165 -4.964 1.00 97.31 86 LEU A N 1
ATOM 644 C CA . LEU A 1 86 ? 7.686 -5.514 -3.653 1.00 97.31 86 LEU A CA 1
ATOM 645 C C . LEU A 1 86 ? 6.532 -4.504 -3.601 1.00 97.31 86 LEU A C 1
ATOM 647 O O . LEU A 1 86 ? 5.782 -4.483 -2.622 1.00 97.31 86 LEU A O 1
ATOM 651 N N . ALA A 1 87 ? 6.354 -3.702 -4.657 1.00 97.06 87 ALA A N 1
ATOM 652 C CA . ALA A 1 87 ? 5.260 -2.740 -4.762 1.00 97.06 87 ALA A CA 1
ATOM 653 C C . ALA A 1 87 ? 3.897 -3.444 -4.791 1.00 97.06 87 ALA A C 1
ATOM 655 O O . ALA A 1 87 ? 2.978 -3.048 -4.072 1.00 97.06 87 ALA A O 1
ATOM 656 N N . LEU A 1 88 ? 3.783 -4.520 -5.573 1.00 96.25 88 LEU A N 1
ATOM 657 C CA . LEU A 1 88 ? 2.576 -5.330 -5.681 1.00 96.25 88 LEU A CA 1
ATOM 658 C C . LEU A 1 88 ? 2.208 -5.981 -4.341 1.00 96.25 88 LEU A C 1
ATOM 660 O O . LEU A 1 88 ? 1.077 -5.840 -3.885 1.00 96.25 88 LEU A O 1
ATOM 664 N N . LEU A 1 89 ? 3.151 -6.660 -3.684 1.00 97.88 89 LEU A N 1
ATOM 665 C CA . LEU A 1 89 ? 2.896 -7.333 -2.408 1.00 97.88 89 LEU A CA 1
ATOM 666 C C . LEU A 1 89 ? 2.610 -6.334 -1.284 1.00 97.88 89 LEU A C 1
ATOM 668 O O . LEU A 1 89 ? 1.650 -6.511 -0.534 1.00 97.88 89 LEU A O 1
ATOM 672 N N . GLY A 1 90 ? 3.418 -5.278 -1.179 1.00 98.19 90 GLY A N 1
ATOM 673 C CA . GLY A 1 90 ? 3.267 -4.244 -0.163 1.00 98.19 90 GLY A CA 1
ATOM 674 C C . GLY A 1 90 ? 1.996 -3.430 -0.376 1.00 98.19 90 GLY A C 1
ATOM 675 O O . GLY A 1 90 ? 1.005 -3.615 0.331 1.00 98.19 90 GLY A O 1
ATOM 676 N N . TRP A 1 91 ? 2.015 -2.545 -1.374 1.00 98.12 91 TRP A N 1
ATOM 677 C CA . TRP A 1 91 ? 0.944 -1.582 -1.634 1.00 98.12 91 TRP A CA 1
ATOM 678 C C . TRP A 1 91 ? -0.297 -2.208 -2.274 1.00 98.12 91 TRP A C 1
ATOM 680 O O . TRP A 1 91 ? -1.414 -1.797 -1.965 1.00 98.12 91 TRP A O 1
ATOM 690 N N . GLY A 1 92 ? -0.112 -3.193 -3.155 1.00 96.75 92 GLY A N 1
ATOM 691 C CA . GLY A 1 92 ? -1.192 -3.773 -3.956 1.00 96.75 92 GLY A CA 1
ATOM 692 C C . GLY A 1 92 ? -1.992 -4.888 -3.279 1.00 96.75 92 GLY A C 1
ATOM 693 O O . GLY A 1 92 ? -3.125 -5.125 -3.693 1.00 96.75 92 GLY A O 1
ATOM 694 N N . VAL A 1 93 ? -1.441 -5.557 -2.257 1.00 98.00 93 VAL A N 1
ATOM 695 C CA . VAL A 1 93 ? -2.064 -6.734 -1.617 1.00 98.00 93 VAL A CA 1
ATOM 696 C C . VAL A 1 93 ? -2.174 -6.585 -0.101 1.00 98.00 93 VAL A C 1
ATOM 698 O O . VAL A 1 93 ? -3.283 -6.607 0.437 1.00 98.00 93 VAL A O 1
ATOM 701 N N . LEU A 1 94 ? -1.057 -6.402 0.610 1.00 98.31 94 LEU A N 1
ATOM 702 C CA . LEU A 1 94 ? -1.072 -6.362 2.076 1.00 98.31 94 LEU A CA 1
ATOM 703 C C . LEU A 1 94 ? -1.837 -5.150 2.616 1.00 98.31 94 LEU A C 1
ATOM 705 O O . LEU A 1 94 ? -2.637 -5.312 3.539 1.00 98.31 94 LEU A O 1
ATOM 709 N N . ILE A 1 95 ? -1.660 -3.961 2.025 1.00 98.12 95 ILE A N 1
ATOM 710 C CA . ILE A 1 95 ? -2.398 -2.765 2.461 1.00 98.12 95 ILE A CA 1
ATOM 711 C C . ILE A 1 95 ? -3.933 -2.952 2.325 1.00 98.12 95 ILE A C 1
ATOM 713 O O . ILE A 1 95 ? -4.654 -2.744 3.312 1.00 98.12 95 ILE A O 1
ATOM 717 N N . PRO A 1 96 ? -4.477 -3.405 1.173 1.00 98.12 96 PRO A N 1
ATOM 718 C CA . PRO A 1 96 ? -5.897 -3.755 1.044 1.00 98.12 96 PRO A CA 1
ATOM 719 C C . PRO A 1 96 ? -6.397 -4.817 2.037 1.00 98.12 96 PRO A C 1
ATOM 721 O O . PRO A 1 96 ? -7.483 -4.666 2.614 1.00 98.12 96 PRO A O 1
ATOM 724 N N . ILE A 1 97 ? -5.610 -5.869 2.297 1.00 98.12 97 ILE A N 1
ATOM 725 C CA . ILE A 1 97 ? -5.943 -6.893 3.303 1.00 98.12 97 ILE A CA 1
ATOM 726 C C . ILE A 1 97 ? -6.040 -6.258 4.695 1.00 98.12 97 ILE A C 1
ATOM 728 O O . ILE A 1 97 ? -7.033 -6.461 5.398 1.00 98.12 97 ILE A O 1
ATOM 732 N N . GLY A 1 98 ? -5.067 -5.429 5.078 1.00 97.19 98 GLY A N 1
ATOM 733 C CA . GLY A 1 98 ? -5.066 -4.715 6.353 1.00 97.19 98 GLY A CA 1
ATOM 734 C C . GLY A 1 98 ? -6.323 -3.861 6.545 1.00 97.19 98 GLY A C 1
ATOM 735 O O . GLY A 1 98 ? -6.930 -3.872 7.622 1.00 97.19 98 GLY A O 1
ATOM 736 N N . VAL A 1 99 ? -6.772 -3.155 5.503 1.00 96.56 99 VAL A N 1
ATOM 737 C CA . VAL A 1 99 ? -8.024 -2.376 5.539 1.00 96.56 99 VAL A CA 1
ATOM 738 C C . VAL A 1 99 ? -9.258 -3.271 5.665 1.00 96.56 99 VAL A C 1
ATOM 740 O O . VAL A 1 99 ? -10.176 -2.939 6.421 1.00 96.56 99 VAL A O 1
ATOM 743 N N . THR A 1 100 ? -9.268 -4.420 4.989 1.00 97.31 100 THR A N 1
ATOM 744 C CA . THR A 1 100 ? -10.350 -5.416 5.078 1.00 97.31 100 THR A CA 1
ATOM 745 C C . THR A 1 100 ? -10.483 -5.935 6.515 1.00 97.31 100 THR A C 1
ATOM 747 O O . THR A 1 100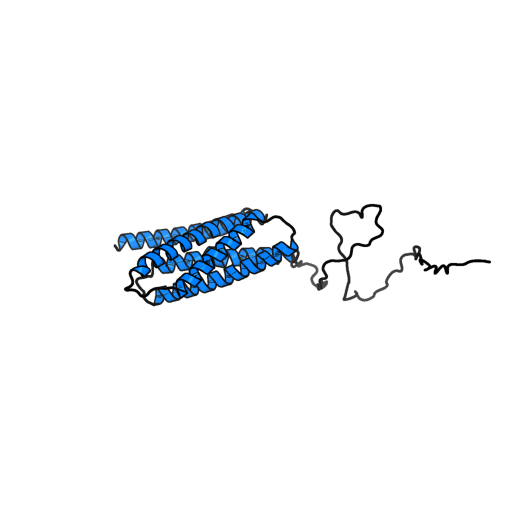 ? -11.577 -5.906 7.085 1.00 97.31 100 THR A O 1
ATOM 750 N N . ILE A 1 101 ? -9.362 -6.279 7.160 1.00 96.56 101 ILE A N 1
ATOM 751 C CA . ILE A 1 101 ? -9.319 -6.685 8.575 1.00 96.56 101 ILE A CA 1
ATOM 752 C C . ILE A 1 101 ? -9.936 -5.601 9.470 1.00 96.56 101 ILE A C 1
ATOM 754 O O . ILE A 1 101 ? -10.855 -5.871 10.248 1.00 96.56 101 ILE A O 1
ATOM 758 N N . ALA A 1 102 ? -9.494 -4.348 9.320 1.00 94.75 102 ALA A N 1
ATOM 759 C CA . ALA A 1 102 ? -9.987 -3.238 10.133 1.00 94.75 102 ALA A CA 1
ATOM 760 C C . ALA A 1 102 ? -11.459 -2.881 9.896 1.00 94.75 102 ALA A C 1
ATOM 762 O O . ALA A 1 102 ? -12.063 -2.237 10.756 1.00 94.75 102 ALA A O 1
ATOM 763 N N . ARG A 1 103 ? -12.053 -3.248 8.754 1.00 94.62 103 ARG A N 1
ATOM 764 C CA . ARG A 1 103 ? -13.471 -2.988 8.465 1.00 94.62 103 ARG A CA 1
ATOM 765 C C . ARG A 1 103 ? -14.386 -4.056 9.058 1.00 94.62 103 ARG A C 1
ATOM 767 O O . ARG A 1 103 ? -15.394 -3.690 9.670 1.00 94.62 103 ARG A O 1
ATOM 774 N N . TYR A 1 104 ? -14.047 -5.330 8.872 1.00 94.88 104 TYR A N 1
ATOM 775 C CA . TYR A 1 104 ? -14.960 -6.447 9.144 1.00 94.88 104 TYR A CA 1
ATOM 776 C C . TYR A 1 104 ? -14.719 -7.133 10.489 1.00 94.88 104 TYR A C 1
ATOM 778 O O . TYR A 1 104 ? -15.666 -7.607 11.104 1.00 94.88 104 TYR A O 1
ATOM 786 N N . PHE A 1 105 ? -13.494 -7.112 11.016 1.00 93.19 105 PHE A N 1
ATOM 787 C CA . PHE A 1 105 ? -13.153 -7.879 12.219 1.00 93.19 105 PHE A CA 1
ATOM 788 C C . PHE A 1 105 ? -13.170 -7.050 13.511 1.00 93.19 105 PHE A C 1
ATOM 790 O O . PHE A 1 105 ? -12.755 -7.543 14.556 1.00 93.19 105 PHE A O 1
ATOM 797 N N . LYS A 1 106 ? -13.711 -5.818 13.492 1.00 88.69 106 LYS A N 1
ATOM 798 C CA . LYS A 1 106 ? -13.752 -4.910 14.664 1.00 88.69 106 LYS A CA 1
ATOM 799 C C . LYS A 1 106 ? -14.384 -5.511 15.924 1.00 88.69 106 LYS A C 1
ATOM 801 O O . LYS A 1 106 ? -14.076 -5.051 17.018 1.00 88.69 106 LYS A O 1
ATOM 806 N N . ARG A 1 107 ? -15.263 -6.512 15.785 1.00 89.44 107 ARG A N 1
ATOM 807 C CA . ARG A 1 107 ? -15.892 -7.216 16.917 1.00 89.44 107 ARG A CA 1
ATOM 808 C C . ARG A 1 107 ? -14.869 -7.956 17.788 1.00 89.44 107 ARG A C 1
ATOM 810 O O . ARG A 1 107 ? -15.104 -8.131 18.977 1.00 89.44 107 ARG A O 1
ATOM 817 N N . HIS A 1 108 ? -13.730 -8.344 17.222 1.00 90.31 108 HIS A N 1
ATOM 818 C CA . HIS A 1 108 ? -12.647 -9.027 17.925 1.00 90.31 108 HIS A CA 1
ATOM 819 C C . HIS A 1 108 ? -11.640 -8.017 18.507 1.00 90.31 108 HIS A C 1
ATOM 821 O O . HIS A 1 108 ? -10.463 -8.033 18.150 1.00 90.31 108 HIS A O 1
ATOM 827 N N . ASP A 1 109 ? -12.086 -7.077 19.351 1.00 89.62 109 ASP A N 1
ATOM 828 C CA . ASP A 1 109 ? -11.193 -6.141 20.068 1.00 89.62 109 ASP A CA 1
ATOM 829 C C . ASP A 1 109 ? -10.450 -6.897 21.191 1.00 89.62 109 ASP A C 1
ATOM 831 O O . ASP A 1 109 ? -11.100 -7.635 21.930 1.00 89.62 109 ASP A O 1
ATOM 835 N N . PRO A 1 110 ? -9.116 -6.755 21.349 1.00 93.25 110 PRO A N 1
ATOM 836 C CA . PRO A 1 110 ? -8.190 -5.892 20.603 1.00 93.25 110 PRO A CA 1
ATOM 837 C C . PRO A 1 110 ? -7.489 -6.576 19.409 1.00 93.25 110 PRO A C 1
ATOM 839 O O . PRO A 1 110 ? -6.678 -5.940 18.735 1.00 93.25 110 PRO A O 1
ATOM 842 N N . ALA A 1 111 ? -7.768 -7.855 19.138 1.00 95.62 111 ALA A N 1
ATOM 843 C CA . ALA A 1 111 ? -7.075 -8.655 18.124 1.00 95.62 111 ALA A CA 1
ATOM 844 C C . ALA A 1 111 ? -7.102 -8.025 16.719 1.00 95.62 111 ALA A C 1
ATOM 846 O O . ALA A 1 111 ? -6.071 -7.988 16.049 1.00 95.62 111 ALA A O 1
ATOM 847 N N . TRP A 1 112 ? -8.237 -7.458 16.290 1.00 95.50 112 TRP A N 1
ATOM 848 C CA . TRP A 1 112 ? -8.348 -6.795 14.981 1.00 95.50 112 TRP A CA 1
ATOM 849 C C . TRP A 1 112 ? -7.361 -5.635 14.825 1.00 95.50 112 TRP A C 1
ATOM 851 O O . TRP A 1 112 ? -6.860 -5.396 13.728 1.00 95.50 112 TRP A O 1
ATOM 861 N N . PHE A 1 113 ? -7.088 -4.905 15.914 1.00 94.38 113 PHE A N 1
ATOM 862 C CA . PHE A 1 113 ? -6.222 -3.733 15.893 1.00 94.38 113 PHE A CA 1
ATOM 863 C C . PHE A 1 113 ? -4.768 -4.151 15.706 1.00 94.38 113 PHE A C 1
ATOM 865 O O . PHE A 1 113 ? -4.081 -3.576 14.866 1.00 94.38 113 PHE A O 1
ATOM 872 N N . TYR A 1 114 ? -4.322 -5.178 16.435 1.00 96.62 114 TYR A N 1
ATOM 873 C CA . TYR A 1 114 ? -2.980 -5.731 16.265 1.00 96.62 114 TYR A CA 1
ATOM 874 C C . TYR A 1 114 ? -2.813 -6.377 14.892 1.00 96.62 114 TYR A C 1
ATOM 876 O O . TYR A 1 114 ? -1.844 -6.073 14.213 1.00 96.62 114 TYR A O 1
ATOM 884 N N . ALA A 1 115 ? -3.785 -7.169 14.429 1.00 97.50 115 ALA A N 1
ATOM 885 C CA . ALA A 1 115 ? -3.741 -7.759 13.092 1.00 97.50 115 ALA A CA 1
ATOM 886 C C . ALA A 1 115 ? -3.663 -6.684 11.991 1.00 97.50 115 ALA A C 1
ATOM 888 O O . ALA A 1 115 ? -2.817 -6.771 11.104 1.00 97.50 115 ALA A O 1
ATOM 889 N N . HIS A 1 116 ? -4.488 -5.634 12.079 1.00 97.00 116 HIS A N 1
ATOM 890 C CA . HIS A 1 116 ? -4.413 -4.488 11.172 1.00 97.00 116 HIS A CA 1
ATOM 891 C C . HIS A 1 116 ? -3.036 -3.820 11.222 1.00 97.00 116 HIS A C 1
ATOM 893 O O . HIS A 1 116 ? -2.418 -3.628 10.180 1.00 97.00 116 HIS A O 1
ATOM 899 N N . LEU A 1 117 ? -2.544 -3.490 12.418 1.00 96.56 117 LEU A N 1
ATOM 900 C CA . LEU A 1 117 ? -1.261 -2.815 12.599 1.00 96.56 117 LEU A CA 1
ATOM 901 C C . LEU A 1 117 ? -0.094 -3.647 12.051 1.00 96.56 117 LEU A C 1
ATOM 903 O O . LEU A 1 117 ? 0.764 -3.103 11.363 1.00 96.56 117 LEU A O 1
ATOM 907 N N . SER A 1 118 ? -0.078 -4.954 12.313 1.00 97.94 118 SER A N 1
ATOM 908 C CA . SER A 1 118 ? 0.960 -5.870 11.837 1.00 97.94 118 SER A CA 1
ATOM 909 C C . SER A 1 118 ? 0.957 -5.988 10.315 1.00 97.94 118 SER A C 1
ATOM 911 O O . SER A 1 118 ? 1.997 -5.794 9.690 1.00 97.94 118 SER A O 1
ATOM 913 N N . VAL A 1 119 ? -0.204 -6.250 9.703 1.00 98.25 119 VAL A N 1
ATOM 914 C CA . VAL A 1 119 ? -0.316 -6.386 8.241 1.00 98.25 119 VAL A CA 1
ATOM 915 C C . VAL A 1 119 ? 0.034 -5.071 7.540 1.00 98.25 119 VAL A C 1
ATOM 917 O O . VAL A 1 119 ? 0.797 -5.083 6.576 1.00 98.25 119 VAL A O 1
ATOM 920 N N . GLN A 1 120 ? -0.447 -3.933 8.055 1.00 98.00 120 GLN A N 1
ATOM 921 C CA . GLN A 1 120 ? -0.108 -2.613 7.515 1.00 98.00 120 GLN A CA 1
ATOM 922 C C . GLN A 1 120 ? 1.376 -2.287 7.681 1.00 98.00 120 GLN A C 1
ATOM 924 O O . GLN A 1 120 ? 1.977 -1.725 6.772 1.00 98.00 120 GLN A O 1
ATOM 929 N N . GLY A 1 121 ? 1.979 -2.646 8.818 1.00 97.94 121 GLY A N 1
ATOM 930 C CA . GLY A 1 121 ? 3.403 -2.437 9.069 1.00 97.94 121 GLY A CA 1
ATOM 931 C C . GLY A 1 121 ? 4.282 -3.211 8.087 1.00 97.94 121 GLY A C 1
ATOM 932 O O . GLY A 1 121 ? 5.193 -2.633 7.499 1.00 97.94 121 GLY A O 1
ATOM 933 N N . ILE A 1 122 ? 3.969 -4.490 7.847 1.00 98.50 122 ILE A N 1
ATOM 934 C CA . ILE A 1 122 ? 4.681 -5.316 6.858 1.00 98.50 122 ILE A CA 1
ATOM 935 C C . ILE A 1 122 ? 4.455 -4.764 5.444 1.00 98.50 122 ILE A C 1
ATOM 937 O O . ILE A 1 122 ? 5.416 -4.589 4.696 1.00 98.50 122 ILE A O 1
ATOM 941 N N . GLY A 1 123 ? 3.208 -4.436 5.090 1.00 98.44 123 GLY A N 1
ATOM 942 C CA . GLY A 1 123 ? 2.872 -3.855 3.789 1.00 98.44 123 GLY A CA 1
ATOM 943 C C . GLY A 1 123 ? 3.614 -2.544 3.520 1.00 98.44 123 GLY A C 1
ATOM 944 O O . GLY A 1 123 ? 4.177 -2.366 2.443 1.00 98.44 123 GLY A O 1
ATOM 945 N N . PHE A 1 124 ? 3.691 -1.664 4.520 1.00 98.19 124 PHE A N 1
ATOM 946 C CA . PHE A 1 124 ? 4.432 -0.408 4.438 1.00 98.19 124 PHE A CA 1
ATOM 947 C C . PHE A 1 124 ? 5.945 -0.633 4.329 1.00 98.19 124 PHE A C 1
ATOM 949 O O . PHE A 1 124 ? 6.592 0.040 3.535 1.00 98.19 124 PHE A O 1
ATOM 956 N N . ALA A 1 125 ? 6.518 -1.588 5.068 1.00 98.50 125 ALA A N 1
ATOM 957 C CA . ALA A 1 125 ? 7.945 -1.901 4.984 1.00 98.50 125 ALA A CA 1
ATOM 958 C C . ALA A 1 125 ? 8.342 -2.436 3.596 1.00 98.50 125 ALA A C 1
ATOM 960 O O . ALA A 1 125 ? 9.314 -1.958 3.010 1.00 98.50 125 ALA A O 1
ATOM 961 N N . LEU A 1 126 ? 7.561 -3.369 3.034 1.00 98.44 126 LEU A N 1
ATOM 962 C CA . LEU A 1 126 ? 7.760 -3.844 1.658 1.00 98.44 126 LEU A CA 1
ATOM 963 C C . LEU A 1 126 ? 7.552 -2.717 0.642 1.00 98.44 126 LEU A C 1
ATOM 965 O O . LEU A 1 126 ? 8.333 -2.575 -0.295 1.00 98.44 126 LEU A O 1
ATOM 969 N N . GLY A 1 127 ? 6.538 -1.879 0.858 1.00 97.50 127 GLY A N 1
ATOM 970 C CA . GLY A 1 127 ? 6.263 -0.717 0.024 1.00 97.50 127 GLY A CA 1
ATOM 971 C C . GLY A 1 127 ? 7.382 0.329 0.038 1.00 97.50 127 GLY A C 1
ATOM 972 O O . GLY A 1 127 ? 7.705 0.892 -1.005 1.00 97.50 127 GLY A O 1
ATOM 973 N N . LEU A 1 128 ? 8.012 0.560 1.191 1.00 97.75 128 LEU A N 1
ATOM 974 C CA . LEU A 1 128 ? 9.182 1.424 1.326 1.00 97.75 128 LEU A CA 1
ATOM 975 C C . LEU A 1 128 ? 10.394 0.825 0.603 1.00 97.75 128 LEU A C 1
ATOM 977 O O . LEU A 1 128 ? 11.069 1.536 -0.138 1.00 97.75 128 LEU A O 1
ATOM 981 N N . ALA A 1 129 ? 10.638 -0.480 0.758 1.00 97.25 129 ALA A N 1
ATOM 982 C CA . ALA A 1 129 ? 11.685 -1.181 0.014 1.00 97.25 129 ALA A CA 1
ATOM 983 C C . ALA A 1 129 ? 11.459 -1.096 -1.508 1.00 97.25 129 ALA A C 1
ATOM 985 O O . ALA A 1 129 ? 12.411 -0.897 -2.267 1.00 97.25 129 ALA A O 1
ATOM 986 N N . ALA A 1 130 ? 10.203 -1.162 -1.960 1.00 96.12 130 ALA A N 1
ATOM 987 C CA . ALA A 1 130 ? 9.851 -0.931 -3.357 1.00 96.12 130 ALA A CA 1
ATOM 988 C C . ALA A 1 130 ? 10.238 0.487 -3.805 1.00 96.12 130 ALA A C 1
ATOM 990 O O . ALA A 1 130 ? 10.896 0.647 -4.824 1.00 96.12 130 ALA A O 1
ATOM 991 N N . VAL A 1 131 ? 9.911 1.525 -3.033 1.00 94.62 131 VAL A N 1
ATOM 992 C CA . VAL A 1 131 ? 10.285 2.905 -3.393 1.00 94.62 131 VAL A CA 1
ATOM 993 C C . VAL A 1 131 ? 11.808 3.083 -3.453 1.00 94.62 131 VAL A C 1
ATOM 995 O O . VAL A 1 131 ? 12.310 3.662 -4.412 1.00 94.62 131 VAL A O 1
ATOM 998 N N . ILE A 1 132 ? 12.554 2.532 -2.489 1.00 93.44 132 ILE A N 1
ATOM 999 C CA . ILE A 1 132 ? 14.028 2.594 -2.471 1.00 93.44 132 ILE A CA 1
ATOM 1000 C C . ILE A 1 132 ? 14.623 1.930 -3.721 1.00 93.44 132 ILE A C 1
ATOM 1002 O O . ILE A 1 132 ? 15.462 2.520 -4.401 1.00 93.44 132 ILE A O 1
ATOM 1006 N N . THR A 1 133 ? 14.163 0.720 -4.051 1.00 91.56 133 THR A N 1
ATOM 1007 C CA . THR A 1 133 ? 14.611 0.008 -5.261 1.00 91.56 133 THR A CA 1
ATOM 1008 C C . THR A 1 133 ? 14.193 0.723 -6.548 1.00 91.56 133 THR A C 1
ATOM 1010 O O . THR A 1 133 ? 14.938 0.683 -7.524 1.00 91.56 133 THR A O 1
ATOM 1013 N N . GLY A 1 134 ? 13.060 1.433 -6.538 1.00 88.88 134 GLY A N 1
ATOM 1014 C CA . GLY A 1 134 ? 12.597 2.270 -7.648 1.00 88.88 134 GLY A CA 1
ATOM 1015 C C . GLY A 1 134 ? 13.527 3.453 -7.927 1.00 88.88 134 GLY A C 1
ATOM 1016 O O . GLY A 1 134 ? 13.906 3.660 -9.076 1.00 88.88 134 GLY A O 1
ATOM 1017 N N . PHE A 1 135 ? 13.976 4.166 -6.888 1.00 87.56 135 PHE A N 1
ATOM 1018 C CA . PHE A 1 135 ? 14.978 5.230 -7.043 1.00 87.56 135 PHE A CA 1
ATOM 1019 C C . PHE A 1 135 ? 16.315 4.693 -7.562 1.00 87.56 135 PHE A C 1
ATOM 1021 O O . PHE A 1 135 ? 16.902 5.270 -8.470 1.00 87.56 135 PHE A O 1
ATOM 1028 N N . SER A 1 136 ? 16.761 3.536 -7.059 1.00 84.44 136 SER A N 1
ATOM 1029 C CA . SER A 1 136 ? 17.982 2.898 -7.573 1.00 84.44 136 SER A CA 1
ATOM 1030 C C . SER A 1 136 ? 17.883 2.533 -9.058 1.00 84.44 136 SER A C 1
ATOM 1032 O O . SER A 1 136 ? 18.903 2.494 -9.740 1.00 84.44 136 SER A O 1
ATOM 1034 N N . LEU A 1 137 ? 16.681 2.237 -9.562 1.00 79.56 137 LEU A N 1
ATOM 1035 C CA . LEU A 1 137 ? 16.450 1.913 -10.969 1.00 79.56 137 LEU A CA 1
ATOM 1036 C C . LEU A 1 137 ? 16.458 3.165 -11.864 1.00 79.56 137 LEU A C 1
ATOM 1038 O O . LEU A 1 137 ? 16.956 3.102 -12.987 1.00 79.56 137 LEU A O 1
ATOM 1042 N N . GLU A 1 138 ? 15.949 4.295 -11.373 1.00 74.12 138 GLU A N 1
ATOM 1043 C CA . GLU A 1 138 ? 15.939 5.574 -12.096 1.00 74.12 138 GLU A CA 1
ATOM 1044 C C . GLU A 1 138 ? 17.354 6.071 -12.411 1.00 74.12 138 GLU A C 1
ATOM 1046 O O . GLU A 1 138 ? 17.653 6.352 -13.575 1.00 74.12 138 GLU A O 1
ATOM 1051 N N . ASP A 1 139 ? 18.233 6.081 -11.402 1.00 68.44 139 ASP A N 1
ATOM 1052 C CA . ASP A 1 139 ? 19.637 6.510 -11.526 1.00 68.44 139 ASP A CA 1
ATOM 1053 C C . ASP A 1 139 ? 20.385 5.766 -12.646 1.00 68.44 139 ASP A C 1
ATOM 1055 O O . ASP A 1 139 ? 21.379 6.246 -13.190 1.00 68.44 139 ASP A O 1
ATOM 1059 N N . LYS A 1 140 ? 19.895 4.572 -12.989 1.00 64.12 140 LYS A N 1
ATOM 1060 C CA . LYS A 1 140 ? 20.502 3.633 -13.926 1.00 64.12 140 LYS A CA 1
ATOM 1061 C C . LYS A 1 140 ? 19.916 3.688 -15.338 1.00 64.12 140 LYS A C 1
ATOM 1063 O O . LYS A 1 140 ? 20.630 3.379 -16.288 1.00 64.12 140 LYS A O 1
ATOM 1068 N N . LEU A 1 141 ? 18.635 4.032 -15.494 1.00 60.59 141 LEU A N 1
ATOM 1069 C CA . LEU A 1 141 ? 17.937 3.920 -16.781 1.00 60.59 141 LEU A CA 1
ATOM 1070 C C . LEU A 1 141 ? 17.888 5.227 -17.579 1.00 60.59 141 LEU A C 1
ATOM 1072 O O . LEU A 1 141 ? 17.711 5.169 -18.793 1.00 60.59 141 LEU A O 1
ATOM 1076 N N . SER A 1 142 ? 18.082 6.401 -16.964 1.00 54.38 142 SER A N 1
ATOM 1077 C CA . SER A 1 142 ? 17.990 7.706 -17.658 1.00 54.38 142 SER A CA 1
ATOM 1078 C C . SER A 1 142 ? 16.699 7.893 -18.486 1.00 54.38 142 SER A C 1
ATOM 1080 O O . SER A 1 142 ? 16.696 8.591 -19.498 1.00 54.38 142 SER A O 1
ATOM 1082 N N . VAL A 1 143 ? 15.601 7.249 -18.071 1.00 55.16 143 VAL A N 1
ATOM 1083 C CA . VAL A 1 143 ? 14.273 7.341 -18.701 1.00 55.16 143 VAL A CA 1
ATOM 1084 C C . VAL A 1 143 ? 13.386 8.268 -17.869 1.00 55.16 143 VAL A C 1
ATOM 1086 O O . VAL A 1 143 ? 13.328 8.132 -16.647 1.00 55.16 143 VAL A O 1
ATOM 1089 N N . GLU A 1 144 ? 12.644 9.164 -18.523 1.00 54.62 144 GLU A N 1
ATOM 1090 C CA . GLU A 1 144 ? 11.599 9.990 -17.899 1.00 54.62 144 GLU A CA 1
ATOM 1091 C C . GLU A 1 144 ? 10.401 9.119 -17.457 1.00 54.62 144 GLU A C 1
ATOM 1093 O O . GLU A 1 144 ? 9.400 8.980 -18.156 1.00 54.62 144 GLU A O 1
ATOM 1098 N N . VAL A 1 145 ? 10.479 8.517 -16.266 1.00 61.53 145 VAL A N 1
ATOM 1099 C CA . VAL A 1 145 ? 9.354 7.831 -15.585 1.00 61.53 145 VAL A CA 1
ATOM 1100 C C . VAL A 1 145 ? 8.660 8.742 -14.567 1.00 61.53 145 VAL A C 1
ATOM 1102 O O . VAL A 1 145 ? 8.164 8.306 -13.523 1.00 61.53 145 VAL A O 1
ATOM 1105 N N . ASP A 1 146 ? 8.622 10.037 -14.865 1.00 77.81 146 ASP A N 1
ATOM 1106 C CA . ASP A 1 146 ? 8.328 11.077 -13.881 1.00 77.81 146 ASP A CA 1
ATOM 1107 C C . ASP A 1 146 ? 6.935 10.969 -13.265 1.00 77.81 146 ASP A C 1
ATOM 1109 O O . ASP A 1 146 ? 6.772 11.192 -12.064 1.00 77.81 146 ASP A O 1
ATOM 1113 N N . THR A 1 147 ? 5.930 10.544 -14.034 1.00 87.88 147 THR A N 1
ATOM 1114 C CA . THR A 1 147 ? 4.573 10.374 -13.501 1.00 87.88 147 THR A CA 1
ATOM 1115 C C . THR A 1 147 ? 4.475 9.195 -12.529 1.00 87.88 147 THR A C 1
ATOM 1117 O O . THR A 1 147 ? 3.899 9.347 -11.454 1.00 87.88 147 THR A O 1
ATOM 1120 N N . HIS A 1 148 ? 5.059 8.034 -12.854 1.00 92.94 148 HIS A N 1
ATOM 1121 C CA . HIS A 1 148 ? 5.008 6.845 -11.988 1.00 92.94 148 HIS A CA 1
ATOM 1122 C C . HIS A 1 148 ? 5.760 7.088 -10.680 1.00 92.94 148 HIS A C 1
ATOM 1124 O O . HIS A 1 148 ? 5.263 6.784 -9.593 1.00 92.94 148 HIS A O 1
ATOM 1130 N N . LYS A 1 149 ? 6.939 7.708 -10.790 1.00 92.00 149 LYS A N 1
ATOM 1131 C CA . LYS A 1 149 ? 7.750 8.148 -9.657 1.00 92.00 149 LYS A CA 1
ATOM 1132 C C . LYS A 1 149 ? 6.999 9.155 -8.790 1.00 92.00 149 LYS A C 1
ATOM 1134 O O . LYS A 1 149 ? 6.904 8.965 -7.579 1.00 92.00 149 LYS A O 1
ATOM 1139 N N . GLY A 1 150 ? 6.417 10.190 -9.398 1.00 93.50 150 GLY A N 1
ATOM 1140 C CA . GLY A 1 150 ? 5.641 11.210 -8.692 1.00 93.50 150 GLY A CA 1
ATOM 1141 C C . GLY A 1 150 ? 4.458 10.618 -7.924 1.00 93.50 150 GLY A C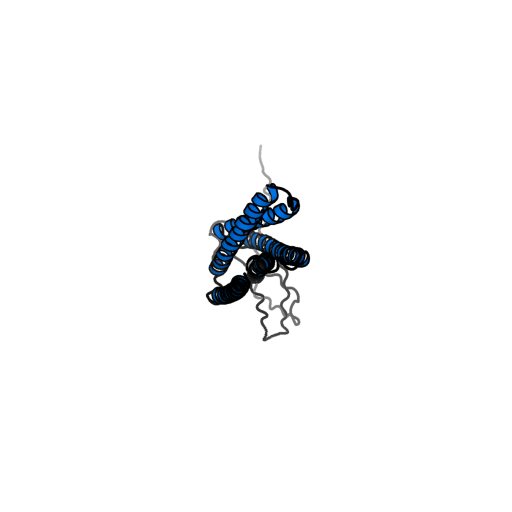 1
ATOM 1142 O O . GLY A 1 150 ? 4.274 10.916 -6.743 1.00 93.50 150 GLY A O 1
ATOM 1143 N N . LEU A 1 151 ? 3.703 9.712 -8.553 1.00 95.75 151 LEU A N 1
ATOM 1144 C CA . LEU A 1 151 ? 2.625 8.973 -7.893 1.00 95.75 151 LEU A CA 1
ATOM 1145 C C . LEU A 1 151 ? 3.153 8.054 -6.782 1.00 95.75 151 LEU A C 1
ATOM 1147 O O . LEU A 1 151 ? 2.555 8.004 -5.710 1.00 95.75 151 LEU A O 1
ATOM 1151 N N . GLY A 1 152 ? 4.284 7.375 -6.992 1.00 96.44 152 GLY A N 1
ATOM 1152 C CA . GLY A 1 152 ? 4.945 6.537 -5.987 1.00 96.44 152 GLY A CA 1
ATOM 1153 C C . GLY A 1 152 ? 5.354 7.317 -4.735 1.00 96.44 152 GLY A C 1
ATOM 1154 O O . GLY A 1 152 ? 5.057 6.898 -3.615 1.00 96.44 152 GLY A O 1
ATOM 1155 N N . ILE A 1 153 ? 5.959 8.493 -4.913 1.00 96.50 153 ILE A N 1
ATOM 1156 C CA . ILE A 1 153 ? 6.298 9.409 -3.815 1.00 96.50 153 ILE A CA 1
ATOM 1157 C C . ILE A 1 153 ? 5.024 9.893 -3.118 1.00 96.50 153 ILE A C 1
ATOM 1159 O O . ILE A 1 153 ? 4.959 9.907 -1.890 1.00 96.50 153 ILE A O 1
ATOM 1163 N N . PHE A 1 154 ? 3.986 10.248 -3.877 1.00 97.94 154 PHE A N 1
ATOM 1164 C CA . PHE A 1 154 ? 2.712 10.674 -3.304 1.00 97.94 154 PHE A CA 1
ATOM 1165 C C . PHE A 1 154 ? 2.059 9.570 -2.452 1.00 97.94 154 PHE A C 1
ATOM 1167 O O . PHE A 1 154 ? 1.618 9.840 -1.334 1.00 97.94 154 PHE A O 1
ATOM 1174 N N . ILE A 1 155 ? 2.072 8.315 -2.916 1.00 98.38 155 ILE A N 1
ATOM 1175 C CA . ILE A 1 155 ? 1.626 7.141 -2.145 1.00 98.38 155 ILE A CA 1
ATOM 1176 C C . ILE A 1 155 ? 2.449 6.991 -0.862 1.00 98.38 155 ILE A C 1
ATOM 1178 O O . ILE A 1 155 ? 1.872 6.808 0.210 1.00 98.38 155 ILE A O 1
ATOM 1182 N N . LEU A 1 156 ? 3.780 7.117 -0.941 1.00 98.19 156 LEU A N 1
ATOM 1183 C CA . LEU A 1 156 ? 4.652 7.038 0.232 1.00 98.19 156 LEU A CA 1
ATOM 1184 C C . LEU A 1 156 ? 4.304 8.119 1.264 1.00 98.19 156 LEU A C 1
ATOM 1186 O O . LEU A 1 156 ? 4.177 7.811 2.448 1.00 98.19 156 LEU A O 1
ATOM 1190 N N . VAL A 1 157 ? 4.080 9.362 0.827 1.00 98.31 157 VAL A N 1
ATOM 1191 C CA . VAL A 1 157 ? 3.649 10.464 1.702 1.00 98.31 157 VAL A CA 1
ATOM 1192 C C . VAL A 1 157 ? 2.314 10.136 2.371 1.00 98.31 157 VAL A C 1
ATOM 1194 O O . VAL A 1 157 ? 2.196 10.264 3.591 1.00 98.31 157 VAL A O 1
ATOM 1197 N N . LEU A 1 158 ? 1.320 9.655 1.614 1.00 98.06 158 LEU A N 1
ATOM 1198 C CA . LEU A 1 158 ? 0.041 9.218 2.181 1.00 98.06 158 LEU A CA 1
ATOM 1199 C C . LEU A 1 158 ? 0.223 8.074 3.191 1.00 98.06 158 LEU A C 1
ATOM 1201 O O . LEU A 1 158 ? -0.428 8.077 4.235 1.00 98.06 158 LEU A O 1
ATOM 1205 N N . GLY A 1 159 ? 1.119 7.122 2.922 1.00 97.62 159 GLY A N 1
ATOM 1206 C CA . GLY A 1 159 ? 1.476 6.040 3.840 1.00 97.62 159 GLY A CA 1
ATOM 1207 C C . GLY A 1 159 ? 2.109 6.547 5.138 1.00 97.62 159 GLY A C 1
ATOM 1208 O O . GLY A 1 159 ? 1.653 6.187 6.222 1.00 97.62 159 GLY A O 1
ATOM 1209 N N . CYS A 1 160 ? 3.086 7.453 5.054 1.00 97.81 160 CYS A N 1
ATOM 1210 C CA . CYS A 1 160 ? 3.687 8.104 6.221 1.00 97.81 160 CYS A CA 1
ATOM 1211 C C . CYS A 1 160 ? 2.634 8.848 7.053 1.00 97.81 160 CYS A C 1
ATOM 1213 O O . CYS A 1 160 ? 2.614 8.733 8.278 1.00 97.81 160 CYS A O 1
ATOM 1215 N N . LEU A 1 161 ? 1.699 9.545 6.401 1.00 97.12 161 LEU A N 1
ATOM 1216 C CA . LEU A 1 161 ? 0.564 10.193 7.060 1.00 97.12 161 LEU A CA 1
ATOM 1217 C C . LEU A 1 161 ? -0.342 9.194 7.808 1.00 97.12 161 LEU A C 1
ATOM 1219 O O . LEU A 1 161 ? -0.869 9.537 8.871 1.00 97.12 161 LEU A O 1
ATOM 1223 N N . GLN A 1 162 ? -0.494 7.958 7.313 1.00 97.50 162 GLN A N 1
ATOM 1224 C CA . GLN A 1 162 ? -1.191 6.885 8.036 1.00 97.50 162 GLN A CA 1
ATOM 1225 C C . GLN A 1 162 ? -0.403 6.385 9.249 1.00 97.50 162 GLN A C 1
ATOM 1227 O O . GLN A 1 162 ? -0.993 6.183 10.311 1.00 97.50 162 GLN A O 1
ATOM 1232 N N . VAL A 1 163 ? 0.917 6.223 9.129 1.00 95.69 163 VAL A N 1
ATOM 1233 C CA . VAL A 1 163 ? 1.779 5.835 10.259 1.00 95.69 163 VAL A CA 1
ATOM 1234 C C . VAL A 1 163 ? 1.735 6.908 11.353 1.00 95.69 163 VAL A C 1
ATOM 1236 O O . VAL A 1 163 ? 1.499 6.598 12.521 1.00 95.69 163 VAL A O 1
ATOM 1239 N N . MET A 1 164 ? 1.831 8.187 10.977 1.00 94.38 164 MET A N 1
ATOM 1240 C CA . MET A 1 164 ? 1.670 9.314 11.901 1.00 94.38 164 MET A CA 1
ATOM 1241 C C . MET A 1 164 ? 0.279 9.348 12.544 1.00 94.38 164 MET A C 1
ATOM 1243 O O . MET A 1 164 ? 0.152 9.709 13.715 1.00 94.38 164 MET A O 1
ATOM 1247 N N . ALA A 1 165 ? -0.768 8.914 11.830 1.00 91.88 165 ALA A N 1
ATOM 1248 C CA . ALA A 1 165 ? -2.109 8.787 12.398 1.00 91.88 165 ALA A CA 1
ATOM 1249 C C . ALA A 1 165 ? -2.124 7.846 13.612 1.00 91.88 165 ALA A C 1
ATOM 1251 O O . ALA A 1 165 ? -2.836 8.109 14.579 1.00 91.88 165 ALA A O 1
ATOM 1252 N N . VAL A 1 166 ? -1.336 6.767 13.593 1.00 90.12 166 VAL A N 1
ATOM 1253 C CA . VAL A 1 166 ? -1.234 5.834 14.725 1.00 90.12 166 VAL A CA 1
ATOM 1254 C C . VAL A 1 166 ? -0.581 6.506 15.933 1.00 90.12 166 VAL A C 1
ATOM 1256 O O . VAL A 1 166 ? -1.076 6.346 17.047 1.00 90.12 166 VAL A O 1
ATOM 1259 N N . LEU A 1 167 ? 0.472 7.300 15.724 1.00 89.31 167 LEU A N 1
ATOM 1260 C CA . LEU A 1 167 ? 1.140 8.040 16.802 1.00 89.31 167 LEU A CA 1
ATOM 1261 C C . LEU A 1 167 ? 0.226 9.112 17.409 1.00 89.31 167 LEU A C 1
ATOM 1263 O O . LEU A 1 167 ? 0.169 9.277 18.624 1.00 89.31 167 LEU A O 1
ATOM 1267 N N . ALA A 1 168 ? -0.555 9.794 16.571 1.00 89.62 168 ALA A N 1
ATOM 1268 C CA . ALA A 1 168 ? -1.503 10.826 16.983 1.00 89.62 168 ALA A CA 1
ATOM 1269 C C . ALA A 1 168 ? -2.882 10.271 17.397 1.00 89.62 168 ALA A C 1
ATOM 1271 O O . ALA A 1 168 ? -3.861 11.019 17.433 1.00 89.62 168 ALA A O 1
ATOM 1272 N N . ARG A 1 169 ? -3.004 8.960 17.661 1.00 91.81 169 ARG A N 1
ATOM 1273 C CA . ARG A 1 169 ? -4.287 8.278 17.893 1.00 91.81 169 ARG A CA 1
ATOM 1274 C C . ARG A 1 169 ? -4.974 8.781 19.180 1.00 91.81 169 ARG A C 1
ATOM 1276 O O . ARG A 1 169 ? -4.531 8.437 20.273 1.00 91.81 169 ARG A O 1
ATOM 1283 N N . PRO A 1 170 ? -6.122 9.490 19.098 1.00 91.25 170 PRO A N 1
ATOM 1284 C CA . PRO A 1 170 ? -6.806 10.009 20.283 1.00 91.25 170 PRO A CA 1
ATOM 1285 C C . PRO A 1 170 ? -7.496 8.900 21.085 1.00 91.25 170 PRO A C 1
ATOM 1287 O O . PRO A 1 170 ? -7.923 7.888 20.514 1.00 91.25 170 PRO A O 1
ATOM 1290 N N . GLY A 1 171 ? -7.692 9.135 22.387 1.00 88.88 171 GLY A N 1
ATOM 1291 C CA . GLY A 1 171 ? -8.458 8.251 23.273 1.00 88.88 171 GLY A CA 1
ATOM 1292 C C . GLY A 1 171 ? -9.916 8.057 22.829 1.00 88.88 171 GLY A C 1
ATOM 1293 O O . GLY A 1 171 ? -10.511 8.934 22.196 1.00 88.88 171 GLY A O 1
ATOM 1294 N N . LYS A 1 172 ? -10.508 6.900 23.173 1.00 83.31 172 LYS A N 1
ATOM 1295 C CA . LYS A 1 172 ? -11.845 6.474 22.703 1.00 83.31 172 LYS A CA 1
ATOM 1296 C C . LYS A 1 172 ? -12.971 7.475 23.053 1.00 83.31 172 LYS A C 1
ATOM 1298 O O . LYS A 1 172 ? -13.914 7.583 22.280 1.00 83.31 172 LYS A O 1
ATOM 1303 N N . GLY A 1 173 ? -12.853 8.229 24.152 1.00 85.81 173 GLY A N 1
ATOM 1304 C CA . GLY A 1 173 ? -13.858 9.210 24.602 1.00 85.81 173 GLY A CA 1
ATOM 1305 C C . GLY A 1 173 ? -13.727 10.633 24.033 1.00 85.81 173 GLY A C 1
ATOM 1306 O O . GLY A 1 173 ? -14.541 11.493 24.353 1.00 85.81 173 GLY A O 1
ATOM 1307 N N . SER A 1 174 ? -12.711 10.924 23.212 1.00 90.94 174 SER A N 1
ATOM 1308 C CA . SER A 1 174 ? -12.471 12.285 22.706 1.00 90.94 174 SER A CA 1
ATOM 1309 C C . SER A 1 174 ? -13.304 12.608 21.462 1.00 90.94 174 SER A C 1
ATOM 1311 O O . SER A 1 174 ? -13.357 11.816 20.523 1.00 90.94 174 SER A O 1
ATOM 1313 N N . LYS A 1 175 ? -13.854 13.829 21.369 1.00 89.38 175 LYS A N 1
ATOM 1314 C CA . LYS A 1 175 ? -14.494 14.338 20.134 1.00 89.38 175 LYS A CA 1
ATOM 1315 C C . LYS A 1 175 ? -13.523 14.356 18.942 1.00 89.38 175 LYS A C 1
ATOM 1317 O O . LYS A 1 175 ? -13.940 14.138 17.805 1.00 89.38 175 LYS A O 1
ATOM 1322 N N . VAL A 1 176 ? -12.222 14.527 19.203 1.00 92.62 176 VAL A N 1
ATOM 1323 C CA . VAL A 1 176 ? -11.150 14.498 18.189 1.00 92.62 176 VAL A CA 1
ATOM 1324 C C . VAL A 1 176 ? -11.054 13.126 17.513 1.00 92.62 176 VAL A C 1
ATOM 1326 O O . VAL A 1 176 ? -10.707 13.041 16.336 1.00 92.62 176 VAL A O 1
ATOM 1329 N N . ARG A 1 177 ? -11.454 12.044 18.203 1.00 92.50 177 ARG A N 1
ATOM 1330 C CA . ARG A 1 177 ? -11.491 10.678 17.654 1.00 92.50 177 ARG A CA 1
ATOM 1331 C C . ARG A 1 177 ? -12.326 10.594 16.376 1.00 92.50 177 ARG A C 1
ATOM 1333 O O . ARG A 1 177 ? -11.965 9.846 15.471 1.00 92.50 177 ARG A O 1
ATOM 1340 N N . LYS A 1 178 ? -13.417 11.365 16.282 1.00 92.12 178 LYS A N 1
ATOM 1341 C CA . LYS A 1 178 ? -14.285 11.402 15.096 1.00 92.12 178 LYS A CA 1
ATOM 1342 C C . LYS A 1 178 ? -13.539 11.950 13.877 1.00 92.12 178 LYS A C 1
ATOM 1344 O O . LYS A 1 178 ? -13.539 11.298 12.837 1.00 92.12 178 LYS A O 1
ATOM 1349 N N . TYR A 1 179 ? -12.876 13.098 14.020 1.00 92.69 179 TYR A N 1
ATOM 1350 C CA . TYR A 1 179 ? -12.089 13.712 12.943 1.00 92.69 179 TYR A CA 1
ATOM 1351 C C . TYR A 1 179 ? -10.880 12.860 12.567 1.00 92.69 179 TYR A C 1
ATOM 1353 O O . TYR A 1 179 ? -10.620 12.659 11.385 1.00 92.69 179 TYR A O 1
ATOM 1361 N N . TRP A 1 180 ? -10.208 12.277 13.561 1.00 95.44 180 TRP A N 1
ATOM 1362 C CA . TRP A 1 180 ? -9.123 11.327 13.337 1.00 95.44 180 TRP A CA 1
ATOM 1363 C C . TRP A 1 180 ? -9.581 10.108 12.524 1.00 95.44 180 TRP A C 1
ATOM 1365 O O . TRP A 1 180 ? -8.907 9.728 11.573 1.00 95.44 180 TRP A O 1
ATOM 1375 N N . ASN A 1 181 ? -10.746 9.522 12.842 1.00 93.56 181 ASN A N 1
ATOM 1376 C CA . ASN A 1 181 ? -11.302 8.407 12.066 1.00 93.56 181 ASN A CA 1
ATOM 1377 C C . ASN A 1 181 ? -11.606 8.837 10.624 1.00 93.56 181 ASN A C 1
ATOM 1379 O O . ASN A 1 181 ? -11.337 8.077 9.701 1.00 93.56 181 ASN A O 1
ATOM 1383 N N . TRP A 1 182 ? -12.159 10.038 10.427 1.00 93.88 182 TRP A N 1
ATOM 1384 C CA . TRP A 1 182 ? -12.445 10.586 9.099 1.00 93.88 182 TRP A CA 1
ATOM 1385 C C . TRP A 1 182 ? -11.146 10.691 8.290 1.00 93.88 182 TRP A C 1
ATOM 1387 O O . TRP A 1 182 ? -10.975 9.989 7.297 1.00 93.88 182 TRP A O 1
ATOM 1397 N N . TYR A 1 183 ? -10.179 11.452 8.796 1.00 94.44 183 TYR A N 1
ATOM 1398 C CA . TYR A 1 183 ? -8.845 11.596 8.216 1.00 94.44 183 TYR A CA 1
ATOM 1399 C C . TYR A 1 183 ? -8.194 10.245 7.866 1.00 94.44 183 TYR A C 1
ATOM 1401 O O . TYR A 1 183 ? -7.836 10.009 6.712 1.00 94.44 183 TYR A O 1
ATOM 1409 N N . HIS A 1 184 ? -8.109 9.329 8.835 1.00 96.12 184 HIS A N 1
ATOM 1410 C CA . HIS A 1 184 ? -7.463 8.027 8.667 1.00 96.12 184 HIS A CA 1
ATOM 1411 C C . HIS A 1 184 ? -8.168 7.172 7.601 1.00 96.12 184 HIS A C 1
ATOM 1413 O O . HIS A 1 184 ? -7.522 6.583 6.738 1.00 96.12 184 HIS A O 1
ATOM 1419 N N . HIS A 1 185 ? -9.505 7.137 7.604 1.00 94.75 185 HIS A N 1
ATOM 1420 C CA . HIS A 1 185 ? -10.268 6.337 6.648 1.00 94.75 185 HIS A CA 1
ATOM 1421 C C . HIS A 1 185 ? -10.226 6.895 5.222 1.00 94.75 185 HIS A C 1
ATOM 1423 O O . HIS A 1 185 ? -10.031 6.116 4.288 1.00 94.75 185 HIS A O 1
ATOM 1429 N N . TYR A 1 186 ? -10.410 8.204 5.032 1.00 96.25 186 TYR A N 1
ATOM 1430 C CA . TYR A 1 186 ? -10.444 8.788 3.688 1.00 96.25 186 TYR A CA 1
ATOM 1431 C C . TYR A 1 186 ? -9.061 8.808 3.044 1.00 96.25 186 TYR A C 1
ATOM 1433 O O . TYR A 1 186 ? -8.928 8.357 1.908 1.00 96.25 186 TYR A O 1
ATOM 1441 N N . LEU A 1 187 ? -8.020 9.225 3.773 1.00 96.50 187 LEU A N 1
ATOM 1442 C CA . LEU A 1 187 ? -6.664 9.197 3.223 1.00 96.50 187 LEU A CA 1
ATOM 1443 C C . LEU A 1 187 ? -6.148 7.771 3.009 1.00 96.50 187 LEU A C 1
ATOM 1445 O O . LEU A 1 187 ? -5.438 7.532 2.038 1.00 96.50 187 LEU A O 1
ATOM 1449 N N . GLY A 1 188 ? -6.529 6.809 3.857 1.00 97.00 188 GLY A N 1
ATOM 1450 C CA . GLY A 1 188 ? -6.156 5.407 3.658 1.00 97.00 188 GLY A CA 1
ATOM 1451 C C . GLY A 1 188 ? -6.759 4.824 2.375 1.00 97.00 188 GLY A C 1
ATOM 1452 O O . GLY A 1 188 ? -6.071 4.145 1.618 1.00 97.00 188 GLY A O 1
ATOM 1453 N N . ARG A 1 189 ? -8.028 5.138 2.083 1.00 96.88 189 ARG A N 1
ATOM 1454 C CA . A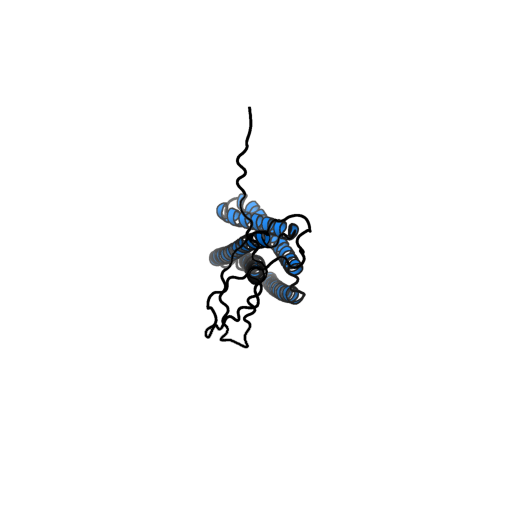RG A 1 189 ? -8.689 4.721 0.832 1.00 96.88 189 ARG A CA 1
ATOM 1455 C C . ARG A 1 189 ? -8.118 5.428 -0.391 1.00 96.88 189 ARG A C 1
ATOM 1457 O O . ARG A 1 189 ? -7.935 4.780 -1.415 1.00 96.88 189 ARG A O 1
ATOM 1464 N N . LEU A 1 190 ? -7.817 6.722 -0.273 1.00 98.00 190 LEU A N 1
ATOM 1465 C CA . LEU A 1 190 ? -7.145 7.472 -1.331 1.00 98.00 190 LEU A CA 1
ATOM 1466 C C . LEU A 1 190 ? -5.784 6.846 -1.660 1.00 98.00 190 LEU A C 1
ATOM 1468 O O . LEU A 1 190 ? -5.495 6.617 -2.828 1.00 98.00 190 LEU A O 1
ATOM 1472 N N . CYS A 1 191 ? -4.995 6.499 -0.639 1.00 98.31 191 CYS A N 1
ATOM 1473 C CA . CYS A 1 191 ? -3.709 5.821 -0.800 1.00 98.31 191 CYS A CA 1
ATOM 1474 C C . CYS A 1 191 ? -3.847 4.517 -1.601 1.00 98.31 191 CYS A C 1
ATOM 1476 O O . CYS A 1 191 ? -3.129 4.328 -2.577 1.00 98.31 191 CYS A O 1
ATOM 1478 N N . ILE A 1 192 ? -4.824 3.666 -1.259 1.00 98.06 192 ILE A N 1
ATOM 1479 C CA . ILE A 1 192 ? -5.095 2.420 -1.998 1.00 98.06 192 ILE A CA 1
ATOM 1480 C C . ILE A 1 192 ? -5.497 2.701 -3.450 1.00 98.06 192 ILE A C 1
ATOM 1482 O O . ILE A 1 192 ? -4.971 2.066 -4.358 1.00 98.06 192 ILE A O 1
ATOM 1486 N N . ALA A 1 193 ? -6.412 3.645 -3.684 1.00 98.19 193 ALA A N 1
ATOM 1487 C CA . ALA A 1 193 ? -6.885 3.955 -5.032 1.00 98.19 193 ALA A CA 1
ATOM 1488 C C . ALA A 1 193 ? -5.741 4.431 -5.942 1.00 98.19 193 ALA A C 1
ATOM 1490 O O . ALA A 1 193 ? -5.604 3.957 -7.070 1.00 98.19 193 ALA A O 1
ATOM 1491 N N . VAL A 1 194 ? -4.885 5.320 -5.428 1.00 98.25 194 VAL A N 1
ATOM 1492 C CA . VAL A 1 194 ? -3.710 5.802 -6.162 1.00 98.25 194 VAL A CA 1
ATOM 1493 C C . VAL A 1 194 ? -2.681 4.684 -6.345 1.00 98.25 194 VAL A C 1
ATOM 1495 O O . VAL A 1 194 ? -2.123 4.562 -7.431 1.00 98.25 194 VAL A O 1
ATOM 1498 N N . ALA A 1 195 ? -2.464 3.831 -5.339 1.00 98.12 195 ALA A N 1
ATOM 1499 C CA . ALA A 1 195 ? -1.556 2.690 -5.440 1.00 98.12 195 ALA A CA 1
ATOM 1500 C C . ALA A 1 195 ? -1.967 1.700 -6.534 1.00 98.12 195 ALA A C 1
ATOM 1502 O O . ALA A 1 195 ? -1.123 1.319 -7.339 1.00 98.12 195 ALA A O 1
ATOM 1503 N N . ILE A 1 196 ? -3.252 1.340 -6.620 1.00 98.06 196 ILE A N 1
ATOM 1504 C CA . ILE A 1 196 ? -3.770 0.458 -7.676 1.00 98.06 196 ILE A CA 1
ATOM 1505 C C . ILE A 1 196 ? -3.482 1.053 -9.060 1.00 98.06 196 ILE A C 1
ATOM 1507 O O . ILE A 1 196 ? -2.911 0.377 -9.916 1.00 98.06 196 ILE A O 1
ATOM 1511 N N . GLY A 1 197 ? -3.832 2.328 -9.269 1.00 97.00 197 GLY A N 1
ATOM 1512 C CA . GLY A 1 197 ? -3.574 3.015 -10.537 1.00 97.00 197 GLY A CA 1
ATOM 1513 C C . GLY A 1 197 ? -2.084 3.079 -10.871 1.00 97.00 197 GLY A C 1
ATOM 1514 O O . GLY A 1 197 ? -1.689 2.802 -12.002 1.00 97.00 197 GLY A O 1
ATOM 1515 N N . ASN A 1 198 ? -1.245 3.371 -9.875 1.00 96.88 198 ASN A N 1
ATOM 1516 C CA . ASN A 1 198 ? 0.196 3.461 -10.070 1.00 96.88 198 ASN A CA 1
ATOM 1517 C C . ASN A 1 198 ? 0.848 2.101 -10.362 1.00 96.88 198 ASN A C 1
ATOM 1519 O O . ASN A 1 198 ? 1.815 2.056 -11.115 1.00 96.88 198 ASN A O 1
ATOM 1523 N N . ILE A 1 199 ? 0.324 0.999 -9.812 1.00 95.75 199 ILE A N 1
ATOM 1524 C CA . ILE A 1 199 ? 0.796 -0.359 -10.121 1.00 95.75 199 ILE A CA 1
ATOM 1525 C C . ILE A 1 199 ? 0.483 -0.707 -11.577 1.00 95.75 199 ILE A C 1
ATOM 1527 O O . ILE A 1 199 ? 1.386 -1.124 -12.296 1.00 95.75 199 ILE A O 1
ATOM 1531 N N . PHE A 1 200 ? -0.748 -0.479 -12.050 1.00 94.94 200 PHE A N 1
ATOM 1532 C CA . PHE A 1 200 ? -1.081 -0.694 -13.466 1.00 94.94 200 PHE A CA 1
ATOM 1533 C C . PHE A 1 200 ? -0.230 0.173 -14.397 1.00 94.94 200 PHE A C 1
ATOM 1535 O O . PHE A 1 200 ? 0.266 -0.310 -15.414 1.00 94.94 200 PHE A O 1
ATOM 1542 N N . TYR A 1 201 ? -0.014 1.437 -14.029 1.00 92.31 201 TYR A N 1
ATOM 1543 C CA . TYR A 1 201 ? 0.852 2.329 -14.791 1.00 92.31 201 TYR A CA 1
ATOM 1544 C C . TYR A 1 201 ? 2.311 1.843 -14.808 1.00 92.31 201 TYR A C 1
ATOM 1546 O O . TYR A 1 201 ? 2.938 1.821 -15.863 1.00 92.31 201 TYR A O 1
ATOM 1554 N N . GLY A 1 202 ? 2.831 1.367 -13.673 1.00 90.94 202 GLY A N 1
ATOM 1555 C CA . GLY A 1 202 ? 4.168 0.777 -13.576 1.00 90.94 202 GLY A CA 1
ATOM 1556 C C . GLY A 1 202 ? 4.326 -0.501 -14.405 1.00 90.94 202 GLY A C 1
ATOM 1557 O O . GLY A 1 202 ? 5.341 -0.665 -15.073 1.00 90.94 202 GLY A O 1
ATOM 1558 N N . ILE A 1 203 ? 3.309 -1.372 -14.435 1.00 90.56 203 ILE A N 1
ATOM 1559 C CA . ILE A 1 203 ? 3.294 -2.567 -15.298 1.00 90.56 203 ILE A CA 1
ATOM 1560 C C . ILE A 1 203 ? 3.308 -2.162 -16.776 1.00 90.56 203 ILE A C 1
ATOM 1562 O O . ILE A 1 203 ? 4.020 -2.771 -17.570 1.00 90.56 203 ILE A O 1
ATOM 1566 N N . HIS A 1 204 ? 2.562 -1.119 -17.151 1.00 87.69 204 HIS A N 1
ATOM 1567 C CA . HIS A 1 204 ? 2.558 -0.607 -18.521 1.00 87.69 204 HIS A CA 1
ATOM 1568 C C . HIS A 1 204 ? 3.932 -0.058 -18.940 1.00 87.69 204 HIS A C 1
ATOM 1570 O O . HIS A 1 204 ? 4.433 -0.433 -19.997 1.00 87.69 204 HIS A O 1
ATOM 1576 N N . LEU A 1 205 ? 4.581 0.745 -18.085 1.00 84.62 205 LEU A N 1
ATOM 1577 C CA . LEU A 1 205 ? 5.973 1.191 -18.277 1.00 84.62 205 LEU A CA 1
ATOM 1578 C C . LEU A 1 205 ? 6.973 0.029 -18.264 1.00 84.62 205 LEU A C 1
ATOM 1580 O O . LEU A 1 205 ? 8.094 0.158 -18.747 1.00 84.62 205 LEU A O 1
ATOM 1584 N N . GLY A 1 206 ? 6.567 -1.094 -17.674 1.00 78.25 206 GLY A N 1
ATOM 1585 C CA . GLY A 1 206 ? 7.253 -2.370 -17.625 1.00 78.25 206 GLY A CA 1
ATOM 1586 C C . GLY A 1 206 ? 7.536 -2.995 -18.992 1.00 78.25 206 GLY A C 1
ATOM 1587 O O . GLY A 1 206 ? 8.420 -3.832 -19.082 1.00 78.25 206 GLY A O 1
ATOM 1588 N N . GLU A 1 207 ? 6.801 -2.655 -20.054 1.00 69.00 207 GLU A N 1
ATOM 1589 C CA . GLU A 1 207 ? 6.793 -3.399 -21.337 1.00 69.00 207 GLU A CA 1
ATOM 1590 C C . GLU A 1 207 ? 6.570 -4.933 -21.209 1.00 69.00 207 GLU A C 1
ATOM 1592 O O . GLU A 1 207 ? 6.389 -5.620 -22.209 1.00 69.00 207 GLU A O 1
ATOM 1597 N N . ASP A 1 208 ? 6.453 -5.465 -19.987 1.00 61.44 208 ASP A N 1
ATOM 1598 C CA . ASP A 1 208 ? 6.283 -6.873 -19.613 1.00 61.44 208 ASP A CA 1
ATOM 1599 C C . ASP A 1 208 ? 4.826 -7.366 -19.792 1.00 61.44 208 ASP A C 1
ATOM 1601 O O . ASP A 1 208 ? 4.446 -8.460 -19.365 1.00 61.44 208 ASP A O 1
ATOM 1605 N N . GLY A 1 209 ? 4.005 -6.579 -20.492 1.00 61.03 209 GLY A N 1
ATOM 1606 C CA . GLY A 1 209 ? 2.822 -7.054 -21.199 1.00 61.03 209 GLY A CA 1
ATOM 1607 C C . GLY A 1 209 ? 1.604 -7.471 -20.365 1.00 61.03 209 GLY A C 1
ATOM 1608 O O . GLY A 1 209 ? 1.529 -7.385 -19.139 1.00 61.03 209 GLY A O 1
ATOM 1609 N N . ASN A 1 210 ? 0.594 -7.922 -21.116 1.00 74.12 210 ASN A N 1
ATOM 1610 C CA . ASN A 1 210 ? -0.768 -8.254 -20.686 1.00 74.12 210 ASN A CA 1
ATOM 1611 C C . ASN A 1 210 ? -0.827 -9.213 -19.476 1.00 74.12 210 ASN A C 1
ATOM 1613 O O . ASN A 1 210 ? -1.751 -9.129 -18.673 1.00 74.12 210 ASN A O 1
ATOM 1617 N N . SER A 1 211 ? 0.164 -10.095 -19.304 1.00 87.31 211 SER A N 1
ATOM 1618 C CA . SER A 1 211 ? 0.172 -11.129 -18.258 1.00 87.31 211 SER A CA 1
ATOM 1619 C C . SER A 1 211 ? 0.222 -10.567 -16.837 1.00 87.31 211 SER A C 1
ATOM 1621 O O . SER A 1 211 ? -0.546 -11.017 -15.990 1.00 87.31 211 SER A O 1
ATOM 1623 N N . TRP A 1 212 ? 1.069 -9.567 -16.561 1.00 88.56 212 TRP A N 1
ATOM 1624 C CA . TRP A 1 212 ? 1.132 -8.935 -15.234 1.00 88.56 212 TRP A CA 1
ATOM 1625 C C . TRP A 1 212 ? -0.142 -8.143 -14.924 1.00 88.56 212 TRP A C 1
ATOM 1627 O O . TRP A 1 212 ? -0.646 -8.198 -13.802 1.00 88.56 212 TRP A O 1
ATOM 1637 N N . ASN A 1 213 ? -0.713 -7.475 -15.934 1.00 91.50 213 ASN A N 1
ATOM 1638 C CA . ASN A 1 213 ? -2.001 -6.790 -15.808 1.00 91.50 213 ASN A CA 1
ATOM 1639 C C . ASN A 1 213 ? -3.137 -7.773 -15.501 1.00 91.50 213 ASN A C 1
ATOM 1641 O O . ASN A 1 213 ? -3.934 -7.517 -14.600 1.00 91.50 213 ASN A O 1
ATOM 1645 N N . ILE A 1 214 ? -3.192 -8.911 -16.203 1.00 92.69 214 ILE A N 1
ATOM 1646 C CA . ILE A 1 214 ? -4.169 -9.976 -15.941 1.00 92.69 214 ILE A CA 1
ATOM 1647 C C . ILE A 1 214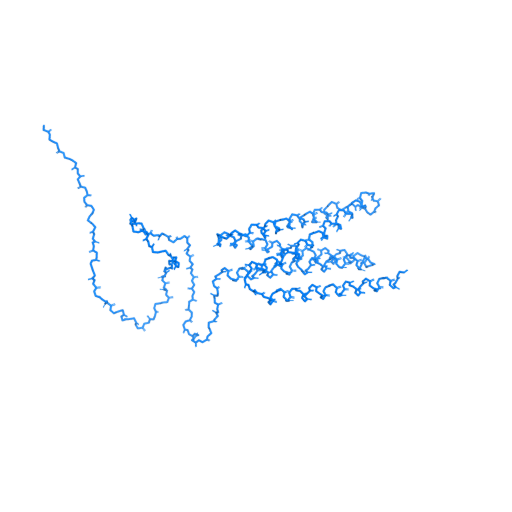 ? -3.963 -10.550 -14.538 1.00 92.69 214 ILE A C 1
ATOM 1649 O O . ILE A 1 214 ? -4.924 -10.656 -13.781 1.00 92.69 214 ILE A O 1
ATOM 1653 N N . ALA A 1 215 ? -2.726 -10.883 -14.163 1.00 92.56 215 ALA A N 1
ATOM 1654 C CA . ALA A 1 215 ? -2.416 -11.456 -12.857 1.00 92.56 215 ALA A CA 1
ATOM 1655 C C . ALA A 1 215 ? -2.841 -10.521 -11.718 1.00 92.56 215 ALA A C 1
ATOM 1657 O O . ALA A 1 215 ? -3.555 -10.942 -10.806 1.00 92.56 215 ALA A O 1
ATOM 1658 N N . TYR A 1 216 ? -2.476 -9.238 -11.794 1.00 95.19 216 TYR A N 1
ATOM 1659 C CA . TYR A 1 216 ? -2.902 -8.275 -10.784 1.00 95.19 216 TYR A CA 1
ATOM 1660 C C . TYR A 1 216 ? -4.415 -8.031 -10.821 1.00 95.19 216 TYR A C 1
ATOM 1662 O O . TYR A 1 216 ? -5.050 -7.961 -9.770 1.00 95.19 216 TYR A O 1
ATOM 1670 N N . GLY A 1 217 ? -5.017 -7.991 -12.011 1.00 96.06 217 GLY A N 1
ATOM 1671 C CA . GLY A 1 217 ? -6.465 -7.902 -12.187 1.00 96.06 217 GLY A CA 1
ATOM 1672 C C . GLY A 1 217 ? -7.222 -9.048 -11.509 1.00 96.06 217 GLY A C 1
ATOM 1673 O O . GLY A 1 217 ? -8.224 -8.800 -10.842 1.00 96.06 217 GLY A O 1
ATOM 1674 N N . ILE A 1 218 ? -6.719 -10.284 -11.595 1.00 96.75 218 ILE A N 1
ATOM 1675 C CA . ILE A 1 218 ? -7.282 -11.449 -10.893 1.00 96.75 218 ILE A CA 1
ATOM 1676 C C . ILE A 1 218 ? -7.168 -11.273 -9.376 1.00 96.75 218 ILE A C 1
ATOM 1678 O O . ILE A 1 218 ? -8.145 -11.499 -8.663 1.00 96.75 218 ILE A O 1
ATOM 1682 N N . VAL A 1 219 ? -6.008 -10.837 -8.872 1.00 96.69 219 VAL A N 1
ATOM 1683 C CA . VAL A 1 219 ? -5.805 -10.592 -7.433 1.00 96.69 219 VAL A CA 1
ATOM 1684 C C . VAL A 1 219 ? -6.769 -9.520 -6.919 1.00 96.69 219 VAL A C 1
ATOM 1686 O O . VAL A 1 219 ? -7.408 -9.716 -5.883 1.00 96.69 219 VAL A O 1
ATOM 1689 N N . LEU A 1 220 ? -6.935 -8.420 -7.658 1.00 97.25 220 LEU A N 1
ATOM 1690 C CA . LEU A 1 220 ? -7.908 -7.379 -7.331 1.00 97.25 220 LEU A CA 1
ATOM 1691 C C . LEU A 1 220 ? -9.341 -7.906 -7.381 1.00 97.25 220 LEU A C 1
ATOM 1693 O O . LEU A 1 220 ? -10.108 -7.644 -6.459 1.00 97.25 220 LEU A O 1
ATOM 1697 N N . GLY A 1 221 ? -9.701 -8.670 -8.414 1.00 97.50 221 GLY A N 1
ATOM 1698 C CA . GLY A 1 221 ? -11.023 -9.280 -8.548 1.00 97.50 221 GLY A CA 1
ATOM 1699 C C . GLY A 1 221 ? -11.356 -10.209 -7.381 1.00 97.50 221 GLY A C 1
ATOM 1700 O O . GLY A 1 221 ? -12.440 -10.114 -6.808 1.00 97.50 221 GLY A O 1
ATOM 1701 N N . LEU A 1 222 ? -10.403 -11.047 -6.962 1.00 97.81 222 LEU A N 1
ATOM 1702 C CA . LEU A 1 222 ? -10.545 -11.904 -5.786 1.00 97.81 222 LEU A CA 1
ATOM 1703 C C . LEU A 1 222 ? -10.691 -11.079 -4.503 1.00 97.81 222 LEU A C 1
ATOM 1705 O O . LEU A 1 222 ? -11.551 -11.378 -3.675 1.00 97.81 222 LEU A O 1
ATOM 1709 N N . TRP A 1 223 ? -9.891 -10.025 -4.336 1.00 97.25 223 TRP A N 1
ATOM 1710 C CA . TRP A 1 223 ? -10.017 -9.129 -3.189 1.00 97.25 223 TRP A CA 1
ATOM 1711 C C . TRP A 1 223 ? -11.397 -8.452 -3.142 1.00 97.25 223 TRP A C 1
ATOM 1713 O O . TRP A 1 223 ? -12.047 -8.473 -2.095 1.00 97.25 223 TRP A O 1
ATOM 1723 N N . PHE A 1 224 ? -11.893 -7.931 -4.268 1.00 97.38 224 PHE A N 1
ATOM 1724 C CA . PHE A 1 224 ? -13.240 -7.362 -4.366 1.00 97.38 224 PHE A CA 1
ATOM 1725 C C . PHE A 1 224 ? -14.332 -8.395 -4.076 1.00 97.38 224 PHE A C 1
ATOM 1727 O O . PHE A 1 224 ? -15.286 -8.071 -3.371 1.00 97.38 224 PHE A O 1
ATOM 1734 N N . LEU A 1 225 ? -14.184 -9.635 -4.553 1.00 97.75 225 LEU A N 1
ATOM 1735 C CA . LEU A 1 225 ? -15.107 -10.728 -4.244 1.00 97.75 225 LEU A CA 1
ATOM 1736 C C . LEU A 1 225 ? -15.155 -11.006 -2.737 1.00 97.75 225 LEU A C 1
ATOM 1738 O O . LEU A 1 225 ? -16.240 -11.075 -2.164 1.00 97.75 225 LEU A O 1
ATOM 1742 N N . VAL A 1 226 ? -13.997 -11.114 -2.078 1.00 97.12 226 VAL A N 1
ATOM 1743 C CA . VAL A 1 226 ? -13.916 -11.307 -0.620 1.00 97.12 226 VAL A CA 1
ATOM 1744 C C . VAL A 1 226 ? -14.597 -10.154 0.117 1.00 97.12 226 VAL A C 1
ATOM 1746 O O . VAL A 1 226 ? -15.399 -10.391 1.018 1.00 97.12 226 VAL A O 1
ATOM 1749 N N . VAL A 1 227 ? -14.325 -8.908 -0.278 1.00 96.44 227 VAL A N 1
ATOM 1750 C CA . VAL A 1 227 ? -14.970 -7.722 0.304 1.00 96.44 227 VAL A CA 1
ATOM 1751 C C . VAL A 1 227 ? -16.487 -7.763 0.105 1.00 96.44 227 VAL A C 1
ATOM 1753 O O . VAL A 1 227 ? -17.220 -7.507 1.056 1.00 96.44 227 VAL A O 1
ATOM 1756 N N . ALA A 1 228 ? -16.969 -8.127 -1.085 1.00 96.69 228 ALA A N 1
ATOM 1757 C CA . ALA A 1 228 ? -18.396 -8.233 -1.375 1.00 96.69 228 ALA A CA 1
ATOM 1758 C C . ALA A 1 228 ? -19.077 -9.305 -0.512 1.00 96.69 228 ALA A C 1
ATOM 1760 O O . ALA A 1 228 ? -20.120 -9.039 0.080 1.00 96.69 228 ALA A O 1
ATOM 1761 N N . VAL A 1 229 ? -18.465 -10.487 -0.377 1.00 96.69 229 VAL A N 1
ATOM 1762 C CA . VAL A 1 229 ? -18.964 -11.559 0.500 1.00 96.69 229 VAL A CA 1
ATOM 1763 C C . VAL A 1 229 ? -19.031 -11.093 1.953 1.00 96.69 229 VAL A C 1
ATOM 1765 O O . VAL A 1 229 ? -20.070 -11.239 2.595 1.00 96.69 229 VAL A O 1
ATOM 1768 N N . LEU A 1 230 ? -17.962 -10.478 2.467 1.00 95.19 230 LEU A N 1
ATOM 1769 C CA . LEU A 1 230 ? -17.929 -9.968 3.839 1.00 95.19 230 LEU A CA 1
ATOM 1770 C C . LEU A 1 230 ? -18.952 -8.844 4.073 1.00 95.19 230 LEU A C 1
ATOM 1772 O O . LEU A 1 230 ? -19.542 -8.771 5.152 1.00 95.19 230 LEU A O 1
ATOM 1776 N N . GLU A 1 231 ? -19.189 -7.981 3.083 1.00 95.50 231 GLU A N 1
ATOM 1777 C CA . GLU A 1 231 ? -20.213 -6.934 3.165 1.00 95.50 231 GLU A CA 1
ATOM 1778 C C . GLU A 1 231 ? -21.630 -7.527 3.161 1.00 95.50 231 GLU A C 1
ATOM 1780 O O . GLU A 1 231 ? -22.452 -7.109 3.974 1.00 95.50 231 GLU A O 1
ATOM 1785 N N . MET A 1 232 ? -21.904 -8.542 2.330 1.00 94.06 232 MET A N 1
ATOM 1786 C CA . MET A 1 232 ? -23.188 -9.257 2.333 1.00 94.06 232 MET A CA 1
ATOM 1787 C C . MET A 1 232 ? -23.454 -9.927 3.683 1.00 94.06 232 MET A C 1
ATOM 1789 O O . MET A 1 232 ? -24.513 -9.722 4.271 1.00 94.06 232 MET A O 1
ATOM 1793 N N . MET A 1 233 ? -22.477 -10.667 4.219 1.00 92.75 233 MET A N 1
ATOM 1794 C CA . MET A 1 233 ? -22.601 -11.320 5.529 1.00 92.75 233 MET A CA 1
ATOM 1795 C C . MET A 1 233 ? -22.879 -10.315 6.647 1.00 92.75 233 MET A C 1
ATOM 1797 O O . MET A 1 233 ? -23.685 -10.577 7.539 1.00 92.75 233 MET A O 1
ATOM 1801 N N . ARG A 1 234 ? -22.219 -9.154 6.595 1.00 89.94 234 ARG A N 1
ATOM 1802 C CA . ARG A 1 234 ? -22.444 -8.069 7.547 1.00 89.94 234 ARG A CA 1
ATOM 1803 C C . ARG A 1 234 ? -23.864 -7.514 7.440 1.00 89.94 234 ARG A C 1
ATOM 1805 O O . ARG A 1 234 ? -24.531 -7.432 8.457 1.00 89.94 234 ARG A O 1
ATOM 1812 N N . CYS A 1 235 ? -24.329 -7.202 6.231 1.00 88.75 235 CYS A N 1
ATOM 1813 C CA . CYS A 1 235 ? -25.676 -6.676 5.995 1.00 88.75 235 CYS A CA 1
ATOM 1814 C C . CYS A 1 235 ? -26.787 -7.659 6.399 1.00 88.75 235 CYS A C 1
ATOM 1816 O O . CYS A 1 235 ? -27.877 -7.230 6.745 1.00 88.75 235 CYS A O 1
ATOM 1818 N N . MET A 1 236 ? -26.526 -8.968 6.345 1.00 89.38 236 MET A N 1
ATOM 1819 C CA . MET A 1 236 ? -27.455 -10.000 6.824 1.00 89.38 236 MET A CA 1
ATOM 1820 C C . MET A 1 236 ? -27.458 -10.166 8.351 1.00 89.38 236 MET A C 1
ATOM 1822 O O . MET A 1 236 ? -28.363 -10.797 8.888 1.00 89.38 236 MET A O 1
ATOM 1826 N N . SER A 1 237 ? -26.414 -9.690 9.033 1.00 81.75 237 SER A N 1
ATOM 1827 C CA . SER A 1 237 ? -26.250 -9.818 10.488 1.00 81.75 237 SER A CA 1
ATOM 1828 C C . SER A 1 237 ? -26.690 -8.566 11.259 1.00 81.75 237 SER A C 1
ATOM 1830 O O . SER A 1 237 ? -26.728 -8.619 12.490 1.00 81.75 237 SER A O 1
ATOM 1832 N N . ASP A 1 238 ? -26.955 -7.468 10.545 1.00 66.38 238 ASP A N 1
ATOM 1833 C CA . ASP A 1 238 ? -27.454 -6.181 11.049 1.00 66.38 238 ASP A CA 1
ATOM 1834 C C . ASP A 1 238 ? -28.991 -6.124 10.926 1.00 66.38 238 ASP A C 1
ATOM 1836 O O . ASP A 1 238 ? -29.630 -5.565 11.848 1.00 66.38 238 ASP A O 1
#

Sequence (238 aa):
MDRRRRSGGGEAVYLGGETSKSINATQPKTRLIYAVGPKNGSPASGSYYLPEHKDMISTSINYAVAGESSDEGEPYTRLRQGHGLLALLGWGVLIPIGVTIARYFKRHDPAWFYAHLSVQGIGFALGLAAVITGFSLEDKLSVEVDTHKGLGIFILVLGCLQVMAVLARPGKGSKVRKYWNWYHHYLGRLCIAVAIGNIFYGIHLGEDGNSWNIAYGIVLGLWFLVVAVLEMMRCMSD

Radius of gyration: 29.19 Å; chains: 1; bounding box: 99×63×62 Å

Foldseek 3Di:
DDDDDDDPDPDDPPPDDDDDPPPPDPDDDQDDDDDDDDPDDDDDPPDPDDDDDPDDDDDGDDPVPPDDPPVPPDVLLVLLVLLLVLLCVQLVALLLVLVLLLPQVVVPPPVSVVSSVVSNVSSLVSLVVSLVSVVVSCVPPVDPPPVLNVLSVVLNVLSVVLVVLVVVQDDPPDPVNVVSCVSNVVSSVVSSVSSVVSSVVSVVVVVVDDVVVVVSVVSVVVSVVVSVVSVVVVVVVD